Protein AF-A0A9D8K065-F1 (afdb_monomer)

Secondary structure (DSSP, 8-state):
---------------------------------TTSGGGTS---------------PPPP-------------TT--S-GGGHHHHHHHHHHHHHHHHHHHHHHH---HHHHHHHHHHHHHHHHHHHHHHHHHHHHHHHHHHTTPPPSS--SHHHHHHHHHHHHHHHHHHHHHHT-HHHHHHHHHHHHHHHHHHHHHHHHHHHHHHH-GGGHHHHHHHHHHHHHHHHHHHHHHHHHHHHHHHHHSS---S---TT---

Structure (mmCIF, N/CA/C/O backbone):
data_AF-A0A9D8K065-F1
#
_entry.id   AF-A0A9D8K065-F1
#
loop_
_atom_site.group_PDB
_atom_site.id
_atom_site.type_symbol
_atom_site.label_atom_id
_atom_site.label_alt_id
_atom_site.label_comp_id
_atom_site.label_asym_id
_atom_site.label_entity_id
_atom_site.label_seq_id
_atom_site.pdbx_PDB_ins_code
_atom_site.Cartn_x
_atom_site.Cartn_y
_atom_site.Cartn_z
_atom_site.occupancy
_atom_site.B_iso_or_equiv
_atom_site.auth_seq_id
_atom_site.auth_comp_id
_atom_site.auth_asym_id
_atom_site.auth_atom_id
_atom_site.pdbx_PDB_model_num
ATOM 1 N N . MET A 1 1 ? 1.301 16.813 94.604 1.00 37.06 1 MET A N 1
ATOM 2 C CA . MET A 1 1 ? 1.233 18.031 93.767 1.00 37.06 1 MET A CA 1
ATOM 3 C C . MET A 1 1 ? -0.100 18.010 93.026 1.00 37.06 1 MET A C 1
ATOM 5 O O . MET A 1 1 ? -0.618 16.933 92.782 1.00 37.06 1 MET A O 1
ATOM 9 N N . GLN A 1 2 ? -0.698 19.173 92.825 1.00 35.94 2 GLN A N 1
ATOM 10 C CA . GLN A 1 2 ? -2.128 19.490 92.935 1.00 35.94 2 GLN A CA 1
ATOM 11 C C . GLN A 1 2 ? -2.797 19.716 91.545 1.00 35.94 2 GLN A C 1
ATOM 13 O O . GLN A 1 2 ? -2.084 20.169 90.660 1.00 35.94 2 GLN A O 1
ATOM 18 N N . VAL A 1 3 ? -4.136 19.500 91.437 1.00 34.59 3 VAL A N 1
ATOM 19 C CA . VAL A 1 3 ? -5.176 20.124 90.532 1.00 34.59 3 VAL A CA 1
ATOM 20 C C . VAL A 1 3 ? -5.019 20.027 88.983 1.00 34.59 3 VAL A C 1
ATOM 22 O O . VAL A 1 3 ? -3.906 20.035 88.494 1.00 34.59 3 VAL A O 1
ATOM 25 N N . PHE A 1 4 ? -6.024 20.017 88.077 1.00 33.41 4 PHE A N 1
ATOM 26 C CA . PHE A 1 4 ? -7.500 19.865 88.012 1.00 33.41 4 PHE A CA 1
ATOM 27 C C . PHE A 1 4 ? -7.923 19.821 86.504 1.00 33.41 4 PHE A C 1
ATOM 29 O O . PHE A 1 4 ? -7.177 20.289 85.652 1.00 33.41 4 PHE A O 1
ATOM 36 N N . ASN A 1 5 ? -9.129 19.300 86.226 1.00 35.25 5 ASN A N 1
ATOM 37 C CA . ASN A 1 5 ? -10.024 19.356 85.035 1.00 35.25 5 ASN A CA 1
ATOM 38 C C . ASN A 1 5 ? -9.812 20.373 83.880 1.00 35.25 5 ASN A C 1
ATOM 40 O O . ASN A 1 5 ? -9.555 21.542 84.144 1.00 35.25 5 ASN A O 1
ATOM 44 N N . ALA A 1 6 ? -10.224 19.998 82.647 1.00 35.62 6 ALA A N 1
ATOM 45 C CA . ALA A 1 6 ? -11.502 20.448 82.034 1.00 35.62 6 ALA A CA 1
ATOM 46 C C . ALA A 1 6 ? -11.797 19.859 80.628 1.00 35.62 6 ALA A C 1
ATOM 48 O O . ALA A 1 6 ? -10.909 19.569 79.835 1.00 35.62 6 ALA A O 1
ATOM 49 N N . LEU A 1 7 ? -13.099 19.711 80.373 1.00 33.47 7 LEU A N 1
ATOM 50 C CA . LEU A 1 7 ? -13.824 19.141 79.235 1.00 33.47 7 LEU A CA 1
ATOM 51 C C . LEU A 1 7 ? -14.348 20.236 78.268 1.00 33.47 7 LEU A C 1
ATOM 53 O O . LEU A 1 7 ? -14.660 21.335 78.714 1.00 33.47 7 LEU A O 1
ATOM 57 N N . SER A 1 8 ? -14.600 19.826 77.014 1.00 33.91 8 SER A N 1
ATOM 58 C CA . SER A 1 8 ? -15.737 20.199 76.132 1.00 33.91 8 SER A CA 1
ATOM 59 C C . SER A 1 8 ? -15.706 21.393 75.148 1.00 33.91 8 SER A C 1
ATOM 61 O O . SER A 1 8 ? -15.674 22.553 75.529 1.00 33.91 8 SER A O 1
ATOM 63 N N . ALA A 1 9 ? -15.966 21.000 73.886 1.00 31.42 9 ALA A N 1
ATOM 64 C CA . ALA A 1 9 ? -17.021 21.444 72.953 1.00 31.42 9 ALA A CA 1
ATOM 65 C C . ALA A 1 9 ? -16.907 22.760 72.155 1.00 31.42 9 ALA A C 1
ATOM 67 O O . ALA A 1 9 ? -16.689 23.843 72.682 1.00 31.42 9 ALA A O 1
ATOM 68 N N . GLY A 1 10 ? -17.209 22.629 70.857 1.00 28.75 10 GLY A N 1
ATOM 69 C CA . GLY A 1 10 ? -17.482 23.721 69.927 1.00 28.75 10 GLY A CA 1
ATOM 70 C C . GLY A 1 10 ? -17.713 23.200 68.507 1.00 28.75 10 GLY A C 1
ATOM 71 O O . GLY A 1 10 ? -16.857 23.360 67.645 1.00 28.75 10 GLY A O 1
ATOM 72 N N . SER A 1 11 ? -18.837 22.517 68.277 1.00 36.38 11 SER A N 1
ATOM 73 C CA . SER A 1 11 ? -19.406 22.361 66.936 1.00 36.38 11 SER A CA 1
ATOM 74 C C . SER A 1 11 ? -20.034 23.688 66.532 1.00 36.38 11 SER A C 1
ATOM 76 O O . SER A 1 11 ? -20.854 24.198 67.295 1.00 36.38 11 SER A O 1
ATOM 78 N N . ASP A 1 12 ? -19.718 24.188 65.341 1.00 34.78 12 ASP A N 1
ATOM 79 C CA . ASP A 1 12 ? -20.592 25.144 64.675 1.00 34.78 12 ASP A CA 1
ATOM 80 C C . ASP A 1 12 ? -20.938 24.659 63.270 1.00 34.78 12 ASP A C 1
ATOM 82 O O . ASP A 1 12 ? -20.127 24.076 62.543 1.00 34.78 12 ASP A O 1
ATOM 86 N N . SER A 1 13 ? -22.217 24.815 62.979 1.00 43.12 13 SER A N 1
ATOM 87 C CA . SER A 1 13 ? -22.984 24.192 61.920 1.00 43.12 13 SER A CA 1
ATOM 88 C C . SER A 1 13 ? -23.252 25.229 60.847 1.00 43.12 13 SER A C 1
ATOM 90 O O . SER A 1 13 ? -24.212 25.974 60.966 1.00 43.12 13 SER A O 1
ATOM 92 N N . ASP A 1 14 ? -22.427 25.274 59.806 1.00 34.47 14 ASP A N 1
ATOM 93 C CA . ASP A 1 14 ? -22.838 25.850 58.525 1.00 34.47 14 ASP A CA 1
ATOM 94 C C . ASP A 1 14 ? -21.881 25.413 57.412 1.00 34.47 14 ASP A C 1
ATOM 96 O O . ASP A 1 14 ? -20.769 25.913 57.239 1.00 34.47 14 ASP A O 1
ATOM 100 N N . GLY A 1 15 ? -22.325 24.416 56.644 1.00 39.12 15 GLY A N 1
ATOM 101 C CA . GLY A 1 15 ? -21.613 23.849 55.504 1.00 39.12 15 GLY A CA 1
ATOM 102 C C . GLY A 1 15 ? -21.534 24.804 54.313 1.00 39.12 15 GLY A C 1
ATOM 103 O O . GLY A 1 15 ? -22.217 24.604 53.310 1.00 39.12 15 GLY A O 1
ATOM 104 N N . ARG A 1 16 ? -20.667 25.820 54.388 1.00 30.44 16 ARG A N 1
ATOM 105 C CA . ARG A 1 16 ? -20.260 26.638 53.236 1.00 30.44 16 ARG A CA 1
ATOM 106 C C . ARG A 1 16 ? -18.759 26.909 53.260 1.00 30.44 16 ARG A C 1
ATOM 108 O O . ARG A 1 16 ? -18.284 27.799 53.957 1.00 30.44 16 ARG A O 1
ATOM 115 N N . ALA A 1 17 ? -18.011 26.183 52.430 1.00 30.70 17 ALA A N 1
ATOM 116 C CA . ALA A 1 17 ? -16.663 26.597 52.064 1.00 30.70 17 ALA A CA 1
ATOM 117 C C . ALA A 1 17 ? -16.753 27.806 51.117 1.00 30.70 17 ALA A C 1
ATOM 119 O O . ALA A 1 17 ? -17.283 27.730 50.008 1.00 30.70 17 ALA A O 1
ATOM 120 N N . VAL A 1 18 ? -16.256 28.934 51.609 1.00 33.47 18 VAL A N 1
ATOM 121 C CA . VAL A 1 18 ? -16.102 30.209 50.911 1.00 33.47 18 VAL A CA 1
ATOM 122 C C . VAL A 1 18 ? -15.024 30.061 49.830 1.00 33.47 18 VAL A C 1
ATOM 124 O O . VAL A 1 18 ? -13.868 29.776 50.138 1.00 33.47 18 VAL A O 1
ATOM 127 N N . PHE A 1 19 ? -15.377 30.285 48.560 1.00 28.91 19 PHE A N 1
ATOM 128 C CA . PHE A 1 19 ? -14.401 30.494 47.484 1.00 28.91 19 PHE A CA 1
ATOM 129 C C . PHE A 1 19 ? -13.720 31.858 47.680 1.00 28.91 19 PHE A C 1
ATOM 131 O O . PHE A 1 19 ? -14.210 32.890 47.226 1.00 28.91 19 PHE A O 1
ATOM 138 N N . GLY A 1 20 ? -12.586 31.862 48.380 1.00 29.25 20 GLY A N 1
ATOM 139 C CA . GLY A 1 20 ? -11.653 32.985 48.432 1.00 29.25 20 GLY A CA 1
ATOM 140 C C . GLY A 1 20 ? -10.602 32.852 47.332 1.00 29.25 20 GLY A C 1
ATOM 141 O O . GLY A 1 20 ? -9.788 31.932 47.350 1.00 29.25 20 GLY A O 1
ATOM 142 N N . ALA A 1 21 ? -10.625 33.761 46.361 1.00 28.36 21 ALA A N 1
ATOM 143 C CA . ALA A 1 21 ? -9.603 33.872 45.327 1.00 28.36 21 ALA A CA 1
ATOM 144 C C . ALA A 1 21 ? -8.365 34.650 45.818 1.00 28.36 21 ALA A C 1
ATOM 146 O O . ALA A 1 21 ? -8.503 35.603 46.584 1.00 28.36 21 ALA A O 1
ATOM 147 N N . ARG A 1 22 ? -7.217 34.315 45.196 1.00 29.23 22 ARG A N 1
ATOM 148 C CA . ARG A 1 22 ? -5.868 34.945 45.184 1.00 29.23 22 ARG A CA 1
ATOM 149 C C . ARG A 1 22 ? -4.849 34.304 46.138 1.00 29.23 22 ARG A C 1
ATOM 151 O O . ARG A 1 22 ? -5.165 34.034 47.280 1.00 29.23 22 ARG A O 1
ATOM 158 N N . SER A 1 23 ? -3.575 34.110 45.793 1.00 31.95 23 SER A N 1
ATOM 159 C CA . SER A 1 23 ? -2.806 34.166 44.536 1.00 31.95 23 SER A CA 1
ATOM 160 C C . SER A 1 23 ? -1.346 33.817 44.877 1.00 31.95 23 SER A C 1
ATOM 162 O O . SER A 1 23 ? -0.912 34.091 45.992 1.00 31.95 23 SER A O 1
ATOM 164 N N . HIS A 1 24 ? -0.585 33.375 43.872 1.00 29.84 24 HIS A N 1
ATOM 165 C CA . HIS A 1 24 ? 0.884 33.316 43.815 1.00 29.84 24 HIS A CA 1
ATOM 166 C C . HIS A 1 24 ? 1.587 32.238 44.648 1.00 29.84 24 HIS A C 1
ATOM 168 O O . HIS A 1 24 ? 1.916 32.461 45.810 1.00 29.84 24 HIS A O 1
ATOM 174 N N . ARG A 1 25 ? 1.983 31.146 43.971 1.00 32.59 25 ARG A N 1
ATOM 175 C CA . ARG A 1 25 ? 3.387 30.699 43.903 1.00 32.59 25 ARG A CA 1
ATOM 176 C C . ARG A 1 25 ? 3.588 29.514 42.934 1.00 32.59 25 ARG A C 1
ATOM 178 O O . ARG A 1 25 ? 2.809 28.575 42.929 1.00 32.59 25 ARG A O 1
ATOM 185 N N . HIS A 1 26 ? 4.675 29.627 42.167 1.00 29.20 26 HIS A N 1
ATOM 186 C CA . HIS A 1 26 ? 5.386 28.653 41.320 1.00 29.20 26 HIS A CA 1
ATOM 187 C C . HIS A 1 26 ? 4.799 28.259 39.951 1.00 29.20 26 HIS A C 1
ATOM 189 O O . HIS A 1 26 ? 3.832 27.521 39.812 1.00 29.20 26 HIS A O 1
ATOM 195 N N . ALA A 1 27 ? 5.474 28.773 38.917 1.00 30.84 27 ALA A N 1
ATOM 196 C CA . ALA A 1 27 ? 5.211 28.613 37.493 1.00 30.84 27 ALA A CA 1
ATOM 197 C C . ALA A 1 27 ? 6.287 27.746 36.801 1.00 30.84 27 ALA A C 1
ATOM 199 O O . ALA A 1 27 ? 6.667 28.044 35.673 1.00 30.84 27 ALA A O 1
ATOM 200 N N . GLU A 1 28 ? 6.793 26.694 37.455 1.00 32.78 28 GLU A N 1
ATOM 201 C CA . GLU A 1 28 ? 7.911 25.893 36.911 1.00 32.78 28 GLU A CA 1
ATOM 202 C C . GLU A 1 28 ? 7.602 24.414 36.610 1.00 32.78 28 GLU A C 1
ATOM 204 O O . GLU A 1 28 ? 8.401 23.777 35.932 1.00 32.78 28 GLU A O 1
ATOM 209 N N . ASP A 1 29 ? 6.409 23.897 36.932 1.00 33.12 29 ASP A N 1
ATOM 210 C CA . ASP A 1 29 ? 6.063 22.475 36.707 1.00 33.12 29 ASP A CA 1
ATOM 211 C C . ASP A 1 29 ? 5.118 22.196 35.523 1.00 33.12 29 ASP A C 1
ATOM 213 O O . ASP A 1 29 ? 4.520 21.130 35.411 1.00 33.12 29 ASP A O 1
ATOM 217 N N . ARG A 1 30 ? 5.015 23.119 34.559 1.00 36.78 30 ARG A N 1
ATOM 218 C CA . ARG A 1 30 ? 4.422 22.817 33.241 1.00 36.78 30 ARG A CA 1
ATOM 219 C C . ARG A 1 30 ? 5.504 22.627 32.187 1.00 36.78 30 ARG A C 1
ATOM 221 O O . ARG A 1 30 ? 5.545 23.340 31.188 1.00 36.78 30 ARG A O 1
ATOM 228 N N . ARG A 1 31 ? 6.383 21.645 32.395 1.00 32.12 31 ARG A N 1
ATOM 229 C CA . ARG A 1 31 ? 7.170 21.089 31.291 1.00 32.12 31 ARG A CA 1
ATOM 230 C C . ARG A 1 31 ? 6.317 20.049 30.578 1.00 32.12 31 ARG A C 1
ATOM 232 O O . ARG A 1 31 ? 6.136 18.936 31.053 1.00 32.12 31 ARG A O 1
ATOM 239 N N . PHE A 1 32 ? 5.766 20.467 29.445 1.00 31.75 32 PHE A N 1
ATOM 240 C CA . PHE A 1 32 ? 5.239 19.579 28.418 1.00 31.75 32 PHE A CA 1
ATOM 241 C C . PHE A 1 32 ? 6.368 18.616 28.014 1.00 31.75 32 PHE A C 1
ATOM 243 O O . PHE A 1 32 ? 7.478 19.062 27.712 1.00 31.75 32 PHE A O 1
ATOM 250 N N . ASP A 1 33 ? 6.124 17.310 28.095 1.00 35.75 33 ASP A N 1
ATOM 251 C CA . ASP A 1 33 ? 7.144 16.289 27.861 1.00 35.75 33 ASP A CA 1
ATOM 252 C C . ASP A 1 33 ? 7.516 16.229 26.369 1.00 35.75 33 ASP A C 1
ATOM 254 O O . ASP A 1 33 ? 6.887 15.550 25.557 1.00 35.75 33 ASP A O 1
ATOM 258 N N . ALA A 1 34 ?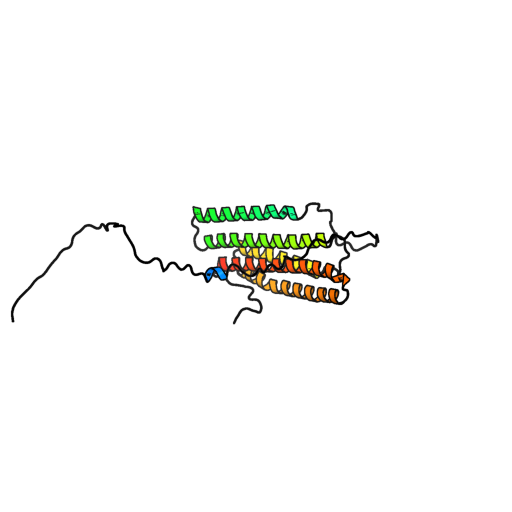 8.560 16.970 25.993 1.00 35.22 34 ALA A N 1
ATOM 259 C CA . ALA A 1 34 ? 9.094 17.065 24.632 1.00 35.22 34 ALA A CA 1
ATOM 260 C C . ALA A 1 34 ? 9.741 15.757 24.112 1.00 35.22 34 ALA A C 1
ATOM 262 O O . ALA A 1 34 ? 10.392 15.759 23.060 1.00 35.22 34 ALA A O 1
ATOM 263 N N . ARG A 1 35 ? 9.608 14.635 24.839 1.00 36.22 35 ARG A N 1
ATOM 264 C CA . ARG A 1 35 ? 9.920 13.290 24.331 1.00 36.22 35 ARG A CA 1
ATOM 265 C C . ARG A 1 35 ? 8.769 12.683 23.529 1.00 36.22 35 ARG A C 1
ATOM 267 O O . ARG A 1 35 ? 9.044 11.903 22.624 1.00 36.22 35 ARG A O 1
ATOM 274 N N . VAL A 1 36 ? 7.520 13.077 23.790 1.00 35.53 36 VAL A N 1
ATOM 275 C CA . VAL A 1 36 ? 6.338 12.494 23.125 1.00 35.53 36 VAL A CA 1
ATOM 276 C C . VAL A 1 36 ? 6.177 13.000 21.681 1.00 35.53 36 VAL A C 1
ATOM 278 O O . VAL A 1 36 ? 5.697 12.268 20.822 1.00 35.53 36 VAL A O 1
ATOM 281 N N . GLU A 1 37 ? 6.669 14.202 21.356 1.00 32.12 37 GLU A N 1
ATOM 282 C CA . GLU A 1 37 ? 6.610 14.741 19.982 1.00 32.12 37 GLU A CA 1
ATOM 283 C C . GLU A 1 37 ? 7.703 14.214 19.038 1.00 32.12 37 GLU A C 1
ATOM 285 O O . GLU A 1 37 ? 7.519 14.239 17.822 1.00 32.12 37 GLU A O 1
ATOM 290 N N . ARG A 1 38 ? 8.822 13.676 19.548 1.00 31.12 38 ARG A N 1
ATOM 291 C CA . ARG A 1 38 ? 9.908 13.180 18.675 1.00 31.12 38 ARG A CA 1
ATOM 292 C C . ARG A 1 38 ? 9.607 11.847 17.993 1.00 31.12 38 ARG A C 1
ATOM 294 O O . ARG A 1 38 ? 10.289 11.512 17.035 1.00 31.12 38 ARG A O 1
ATOM 301 N N . ALA A 1 39 ? 8.589 11.118 18.443 1.00 35.09 39 ALA A N 1
ATOM 302 C CA . ALA A 1 39 ? 8.178 9.857 17.827 1.00 35.09 39 ALA A CA 1
ATOM 303 C C . ALA A 1 39 ? 7.162 10.035 16.681 1.00 35.09 39 ALA A C 1
ATOM 305 O O . ALA A 1 39 ? 6.808 9.063 16.025 1.00 35.09 39 ALA A O 1
ATOM 306 N N . LEU A 1 40 ? 6.678 11.259 16.423 1.00 38.94 40 LEU A N 1
ATOM 307 C CA . LEU A 1 40 ? 5.578 11.492 15.475 1.00 38.94 40 LEU A CA 1
ATOM 308 C C . LEU A 1 40 ? 5.965 12.294 14.224 1.00 38.94 40 LEU A C 1
ATOM 310 O O . LEU A 1 40 ? 5.206 12.295 13.256 1.00 38.94 40 LEU A O 1
ATOM 314 N N . HIS A 1 41 ? 7.151 12.904 14.175 1.00 40.75 41 HIS A N 1
ATOM 315 C CA . HIS A 1 41 ? 7.618 13.638 12.998 1.00 40.75 41 HIS A CA 1
ATOM 316 C C . HIS A 1 41 ? 9.151 13.676 12.906 1.00 40.75 41 HIS A C 1
ATOM 318 O O . HIS A 1 41 ? 9.737 14.670 13.306 1.00 40.75 41 HIS A O 1
ATOM 324 N N . ASP A 1 42 ? 9.800 12.642 12.352 1.00 33.53 42 ASP A N 1
ATOM 325 C CA . ASP A 1 42 ? 10.946 12.841 11.440 1.00 33.53 42 ASP A CA 1
ATOM 326 C C . ASP A 1 42 ? 11.478 11.528 10.835 1.00 33.53 42 ASP A C 1
ATOM 328 O O . ASP A 1 42 ? 12.348 10.871 11.393 1.00 33.53 42 ASP A O 1
ATOM 332 N N . HIS A 1 43 ? 11.001 11.159 9.641 1.00 35.25 43 HIS A N 1
ATOM 333 C CA . HIS A 1 43 ? 11.745 10.273 8.728 1.00 35.25 43 HIS A CA 1
ATOM 334 C C . HIS A 1 43 ? 11.453 10.587 7.251 1.00 35.25 43 HIS A C 1
ATOM 336 O O . HIS A 1 43 ? 11.328 9.713 6.396 1.00 35.25 43 HIS A O 1
ATOM 342 N N . HIS A 1 44 ? 11.389 11.877 6.915 1.00 39.38 44 HIS A N 1
ATOM 343 C CA . HIS A 1 44 ? 11.406 12.334 5.525 1.00 39.38 44 HIS A CA 1
ATOM 344 C C . HIS A 1 44 ? 12.509 13.375 5.330 1.00 39.38 44 HIS A C 1
ATOM 346 O O . HIS A 1 44 ? 12.253 14.566 5.181 1.00 39.38 44 HIS A O 1
ATOM 352 N N . ARG A 1 45 ? 13.768 12.917 5.283 1.00 35.44 45 ARG A N 1
ATOM 353 C CA . ARG A 1 45 ? 14.849 13.727 4.707 1.00 35.44 45 ARG A CA 1
ATOM 354 C C . ARG A 1 45 ? 14.580 13.894 3.211 1.00 35.44 45 ARG A C 1
ATOM 356 O O . ARG A 1 45 ? 14.800 12.983 2.420 1.00 35.44 45 ARG A O 1
ATOM 363 N N . HIS A 1 46 ? 14.079 15.064 2.830 1.00 34.97 46 HIS A N 1
ATOM 364 C CA . HIS A 1 46 ? 13.961 15.491 1.442 1.00 34.97 46 HIS A CA 1
ATOM 365 C C . HIS A 1 46 ? 15.336 15.857 0.873 1.00 34.97 46 HIS A C 1
ATOM 367 O O . HIS A 1 46 ? 15.922 16.872 1.241 1.00 34.97 46 HIS A O 1
ATOM 373 N N . SER A 1 47 ? 15.830 15.067 -0.076 1.00 38.84 47 SER A N 1
ATOM 374 C CA . SER A 1 47 ? 16.970 15.403 -0.933 1.00 38.84 47 SER A CA 1
ATOM 375 C C . SER A 1 47 ? 16.487 15.756 -2.344 1.00 38.84 47 SER A C 1
ATOM 377 O O . SER A 1 47 ? 16.758 15.044 -3.304 1.00 38.84 47 SER A O 1
ATOM 379 N N . GLN A 1 48 ? 15.740 16.855 -2.498 1.00 41.44 48 GLN A N 1
ATOM 380 C CA . GLN A 1 48 ? 15.369 17.368 -3.827 1.00 41.44 48 GLN A CA 1
ATOM 381 C C . GLN A 1 48 ? 15.435 18.897 -3.911 1.00 41.44 48 GLN A C 1
ATOM 383 O O . GLN A 1 48 ? 14.447 19.557 -4.206 1.00 41.44 48 GLN A O 1
ATOM 388 N N . HIS A 1 49 ? 16.628 19.462 -3.725 1.00 33.44 49 HIS A N 1
ATOM 389 C CA . HIS A 1 49 ? 16.957 20.798 -4.230 1.00 33.44 49 HIS A CA 1
ATOM 390 C C . HIS A 1 49 ? 18.388 20.823 -4.772 1.00 33.44 49 HIS A C 1
ATOM 392 O O . HIS A 1 49 ? 19.304 21.238 -4.077 1.00 33.44 49 HIS A O 1
ATOM 398 N N . ALA A 1 50 ? 18.575 20.370 -6.015 1.00 29.95 50 ALA A N 1
ATOM 399 C CA . ALA A 1 50 ? 19.702 20.750 -6.874 1.00 29.95 50 ALA A CA 1
ATOM 400 C C . ALA A 1 50 ? 19.515 20.158 -8.282 1.00 29.95 50 ALA A C 1
ATOM 402 O O . ALA A 1 50 ? 19.674 18.956 -8.454 1.00 29.95 50 ALA A O 1
ATOM 403 N N . ALA A 1 51 ? 19.164 20.988 -9.271 1.00 32.69 51 ALA A N 1
ATOM 404 C CA . ALA A 1 51 ? 19.686 20.944 -10.648 1.00 32.69 51 ALA A CA 1
ATOM 405 C C . ALA A 1 51 ? 18.876 21.881 -11.560 1.00 32.69 51 ALA A C 1
ATOM 407 O O . ALA A 1 51 ? 17.653 21.787 -11.671 1.00 32.69 51 ALA A O 1
ATOM 408 N N . GLY A 1 52 ? 19.591 22.809 -12.196 1.00 28.28 52 GLY A N 1
ATOM 409 C CA . GLY A 1 52 ? 19.065 23.817 -13.104 1.00 28.28 52 GLY A CA 1
ATOM 410 C C . GLY A 1 52 ? 18.499 23.249 -14.407 1.00 28.28 52 GLY A C 1
ATOM 411 O O . GLY A 1 52 ? 18.843 22.165 -14.869 1.00 28.28 52 GLY A O 1
ATOM 412 N N . ARG A 1 53 ? 17.607 24.033 -15.014 1.00 30.36 53 ARG A N 1
ATOM 413 C CA . ARG A 1 53 ? 16.986 23.752 -16.310 1.00 30.36 53 ARG A CA 1
ATOM 414 C C . ARG A 1 53 ? 18.014 23.887 -17.437 1.00 30.36 53 ARG A C 1
ATOM 416 O O . ARG A 1 53 ? 18.397 25.005 -17.768 1.00 30.36 53 ARG A O 1
ATOM 423 N N . ALA A 1 54 ? 18.355 22.784 -18.096 1.00 29.31 54 ALA A N 1
ATOM 424 C CA . ALA A 1 54 ? 18.950 22.800 -19.430 1.00 29.31 54 ALA A CA 1
ATOM 425 C C . ALA A 1 54 ? 17.902 22.323 -20.449 1.00 29.31 54 ALA A C 1
ATOM 427 O O . ALA A 1 54 ? 17.389 21.210 -20.358 1.00 29.31 54 ALA A O 1
ATOM 428 N N . ARG A 1 55 ? 17.538 23.192 -21.402 1.00 31.53 55 ARG A N 1
ATOM 429 C CA . ARG A 1 55 ? 16.703 22.831 -22.559 1.00 31.53 55 ARG A CA 1
ATOM 430 C C . ARG A 1 55 ? 17.571 22.074 -23.561 1.00 31.53 55 ARG A C 1
ATOM 432 O O . ARG A 1 55 ? 18.493 22.668 -24.109 1.00 31.53 55 ARG A O 1
ATOM 439 N N . VAL A 1 56 ? 17.225 20.828 -23.866 1.00 32.50 56 VAL A N 1
ATOM 440 C CA . VAL A 1 56 ? 17.774 20.102 -25.019 1.00 32.50 56 VAL A CA 1
ATOM 441 C C . VAL A 1 56 ? 16.625 19.802 -25.979 1.00 32.50 56 VAL A C 1
ATOM 443 O O . VAL A 1 56 ? 15.587 19.283 -25.578 1.00 32.50 56 VAL A O 1
ATOM 446 N N . ARG A 1 57 ? 16.793 20.213 -27.239 1.00 29.91 57 ARG A N 1
ATOM 447 C CA . ARG A 1 57 ? 15.892 19.905 -28.357 1.00 29.91 57 ARG A CA 1
ATOM 448 C C . ARG A 1 57 ? 16.207 18.491 -28.847 1.00 29.91 57 ARG A C 1
ATOM 450 O O . ARG A 1 57 ? 17.359 18.237 -29.184 1.00 29.91 57 ARG A O 1
ATOM 457 N N . SER A 1 58 ? 15.218 17.610 -28.951 1.00 33.41 58 SER A N 1
ATOM 458 C CA . SER A 1 58 ? 15.361 16.333 -29.657 1.00 33.41 58 SER A CA 1
ATOM 459 C C . SER A 1 58 ? 14.911 16.483 -31.113 1.00 33.41 58 SER A C 1
ATOM 461 O O . SER A 1 58 ? 13.815 16.965 -31.396 1.00 33.41 58 SER A O 1
ATOM 463 N N . HIS A 1 59 ? 15.804 16.122 -32.037 1.00 29.80 59 HIS A N 1
ATOM 464 C CA . HIS A 1 59 ? 15.480 15.850 -33.437 1.00 29.80 59 HIS A CA 1
ATOM 465 C C . HIS A 1 59 ? 14.878 14.448 -33.545 1.00 29.80 59 HIS A C 1
ATOM 467 O O . HIS A 1 59 ? 15.284 13.544 -32.816 1.00 29.80 59 HIS A O 1
ATOM 473 N N . GLY A 1 60 ? 13.889 14.304 -34.425 1.00 31.50 60 GLY A N 1
ATOM 474 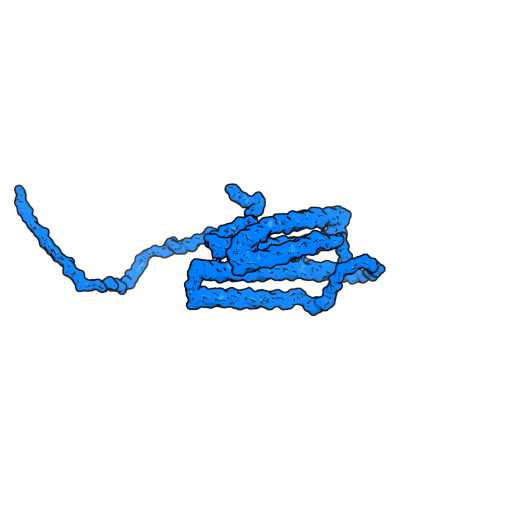C CA . GLY A 1 60 ? 13.189 13.051 -34.668 1.00 31.50 60 GLY A CA 1
ATOM 475 C C . GLY A 1 60 ? 14.005 12.064 -35.495 1.00 31.50 60 GLY A C 1
ATOM 476 O O . GLY A 1 60 ? 14.838 12.463 -36.303 1.00 31.50 60 GLY A O 1
ATOM 477 N N . HIS A 1 61 ? 13.701 10.786 -35.304 1.00 32.72 61 HIS A N 1
ATOM 478 C CA . HIS A 1 61 ? 13.788 9.776 -36.345 1.00 32.72 61 HIS A CA 1
ATOM 479 C C . HIS A 1 61 ? 12.692 8.738 -36.101 1.00 32.72 61 HIS A C 1
ATOM 481 O O . HIS A 1 61 ? 12.559 8.205 -34.999 1.00 32.72 61 HIS A O 1
ATOM 487 N N . ASP A 1 62 ? 11.881 8.546 -37.138 1.00 33.44 62 ASP A N 1
ATOM 488 C CA . ASP A 1 62 ? 10.916 7.466 -37.286 1.00 33.44 62 ASP A CA 1
ATOM 489 C C . ASP A 1 62 ? 11.641 6.120 -37.294 1.00 33.44 62 ASP A C 1
ATOM 491 O O . ASP A 1 62 ? 12.672 6.005 -37.947 1.00 33.44 62 ASP A O 1
ATOM 495 N N . ASP A 1 63 ? 11.070 5.105 -36.644 1.00 34.09 63 ASP A N 1
ATOM 496 C CA . ASP A 1 63 ? 11.126 3.744 -37.176 1.00 34.09 63 ASP A CA 1
ATOM 497 C C . ASP A 1 63 ? 9.995 2.878 -36.615 1.00 34.09 63 ASP A C 1
ATOM 499 O O . ASP A 1 63 ? 9.731 2.790 -35.413 1.00 34.09 63 ASP A O 1
ATOM 503 N N . ALA A 1 64 ? 9.282 2.263 -37.551 1.00 37.50 64 ALA A N 1
ATOM 504 C CA . ALA A 1 64 ? 8.077 1.491 -37.351 1.00 37.50 64 ALA A CA 1
ATOM 505 C C . ALA A 1 64 ? 8.407 -0.001 -37.310 1.00 37.50 64 ALA A C 1
ATOM 507 O O . ALA A 1 64 ? 8.779 -0.547 -38.337 1.00 37.50 64 ALA A O 1
ATOM 508 N N . HIS A 1 65 ? 8.154 -0.697 -36.197 1.00 33.66 65 HIS A N 1
ATOM 509 C CA . HIS A 1 65 ? 7.928 -2.148 -36.214 1.00 33.66 65 HIS A CA 1
ATOM 510 C C . HIS A 1 65 ? 6.990 -2.606 -35.086 1.00 33.66 65 HIS A C 1
ATOM 512 O O . HIS A 1 65 ? 6.787 -1.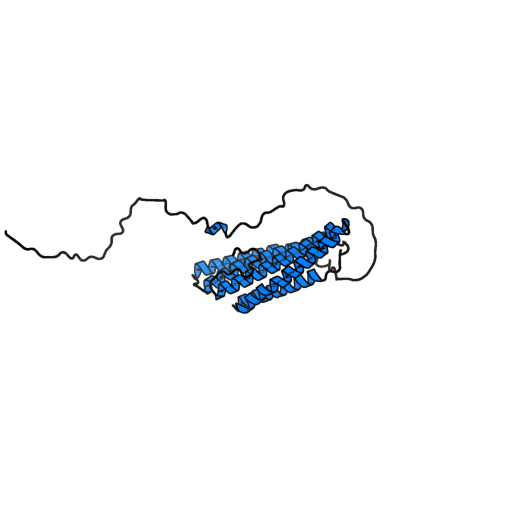946 -34.073 1.00 33.66 65 HIS A O 1
ATOM 518 N N . ARG A 1 66 ? 6.299 -3.713 -35.360 1.00 31.17 66 ARG A N 1
ATOM 519 C CA . ARG A 1 66 ? 4.926 -4.038 -34.954 1.00 31.17 66 ARG A CA 1
ATOM 520 C C . ARG A 1 66 ? 4.923 -5.259 -34.016 1.00 31.17 66 ARG A C 1
ATOM 522 O O . ARG A 1 66 ? 5.578 -6.238 -34.352 1.00 31.17 66 ARG A O 1
ATOM 529 N N . ARG A 1 67 ? 4.006 -5.256 -33.026 1.00 32.53 67 ARG A N 1
ATOM 530 C CA . ARG A 1 67 ? 3.498 -6.384 -32.179 1.00 32.53 67 ARG A CA 1
ATOM 531 C C . ARG A 1 67 ? 4.421 -6.735 -30.989 1.00 32.53 67 ARG A C 1
ATOM 533 O O . ARG A 1 67 ? 5.592 -6.983 -31.191 1.00 32.53 67 ARG A O 1
ATOM 540 N N . SER A 1 68 ? 3.987 -6.756 -29.724 1.00 30.27 68 SER A N 1
ATOM 541 C CA . SER A 1 68 ? 2.714 -7.184 -29.128 1.00 30.27 68 SER A CA 1
ATOM 542 C C . SER A 1 68 ? 2.155 -6.126 -28.156 1.00 30.27 68 SER A C 1
ATOM 544 O O . SER A 1 68 ? 2.863 -5.579 -27.317 1.00 30.27 68 SER A O 1
ATOM 546 N N . GLN A 1 69 ? 0.880 -5.771 -28.319 1.00 34.97 69 GLN A N 1
ATOM 547 C CA . GLN A 1 69 ? 0.243 -4.682 -27.574 1.00 34.97 69 GLN A CA 1
ATOM 548 C C . GLN A 1 69 ? -0.244 -5.159 -26.199 1.00 34.97 69 GLN A C 1
ATOM 550 O O . GLN A 1 69 ? -1.371 -5.637 -26.073 1.00 34.97 69 GLN A O 1
ATOM 555 N N . VAL A 1 70 ? 0.541 -4.903 -25.150 1.00 38.62 70 VAL A N 1
ATOM 556 C CA . VAL A 1 70 ? -0.073 -4.342 -23.936 1.00 38.62 70 VAL A CA 1
ATOM 557 C C . VAL A 1 70 ? -0.730 -3.051 -24.409 1.00 38.62 70 VAL A C 1
ATOM 559 O O . VAL A 1 70 ? -0.068 -2.207 -25.017 1.00 38.62 70 VAL A O 1
ATOM 562 N N . ARG A 1 71 ? -2.054 -2.945 -24.283 1.00 32.09 71 ARG A N 1
ATOM 563 C CA . ARG A 1 71 ? -2.787 -1.751 -24.706 1.00 32.09 71 ARG A CA 1
ATOM 564 C C . ARG A 1 71 ? -2.257 -0.558 -23.909 1.00 32.09 71 ARG A C 1
ATOM 566 O O . ARG A 1 71 ? -2.708 -0.311 -22.798 1.00 32.09 71 ARG A O 1
ATOM 573 N N . ASN A 1 72 ? -1.326 0.196 -24.489 1.00 42.19 72 ASN A N 1
ATOM 574 C CA . ASN A 1 72 ? -1.077 1.574 -24.094 1.00 42.19 72 ASN A CA 1
ATOM 575 C C . ASN A 1 72 ? -2.308 2.367 -24.527 1.00 42.19 72 ASN A C 1
ATOM 577 O O . ASN A 1 72 ? -2.354 2.948 -25.613 1.00 42.19 72 ASN A O 1
ATOM 581 N N . ASP A 1 73 ? -3.348 2.319 -23.696 1.00 38.94 73 ASP A N 1
ATOM 582 C CA . ASP A 1 73 ? -4.538 3.143 -23.832 1.00 38.94 73 ASP A CA 1
ATOM 583 C C . ASP A 1 73 ? -4.145 4.602 -23.553 1.00 38.94 73 ASP A C 1
ATOM 585 O O . ASP A 1 73 ? -4.448 5.196 -22.524 1.00 38.94 73 ASP A O 1
ATOM 589 N N . HIS A 1 74 ? -3.485 5.234 -24.524 1.00 40.84 74 HIS A N 1
ATOM 590 C CA . HIS A 1 74 ? -3.247 6.678 -24.556 1.00 40.84 74 HIS A CA 1
ATOM 591 C C . HIS A 1 74 ? -4.554 7.482 -24.754 1.00 40.84 74 HIS A C 1
ATOM 593 O O . HIS A 1 74 ? -4.515 8.689 -24.978 1.00 40.84 74 HIS A O 1
ATOM 599 N N . ARG A 1 75 ? -5.730 6.832 -24.685 1.00 36.09 75 ARG A N 1
ATOM 600 C CA . ARG A 1 75 ? -7.056 7.433 -24.896 1.00 36.09 75 ARG A CA 1
ATOM 601 C C . ARG A 1 75 ? -7.778 7.882 -23.626 1.00 36.09 75 ARG A C 1
ATOM 603 O O . ARG A 1 75 ? -8.850 8.472 -23.745 1.00 36.09 75 ARG A O 1
ATOM 610 N N . SER A 1 76 ? -7.224 7.707 -22.425 1.00 41.16 76 SER A N 1
ATOM 611 C CA . SER A 1 76 ? -7.775 8.385 -21.246 1.00 41.16 76 SER A CA 1
ATOM 612 C C . SER A 1 76 ? -7.237 9.819 -21.175 1.00 41.16 76 SER A C 1
ATOM 614 O O . SER A 1 76 ? -6.352 10.134 -20.384 1.00 41.16 76 SER A O 1
ATOM 616 N N . GLY A 1 77 ? -7.788 10.717 -21.995 1.00 36.47 77 GLY A N 1
ATOM 617 C CA . GLY A 1 77 ? -7.513 12.164 -21.981 1.00 36.47 77 GLY A CA 1
ATOM 618 C C . GLY A 1 77 ? -7.919 12.895 -20.689 1.00 36.47 77 GLY A C 1
ATOM 619 O O . GLY A 1 77 ? -8.152 14.098 -20.708 1.00 36.47 77 GLY A O 1
ATOM 620 N N . ARG A 1 78 ? -8.026 12.193 -19.556 1.00 43.78 78 ARG A N 1
ATOM 621 C CA . ARG A 1 78 ? -8.080 12.799 -18.228 1.00 43.78 78 ARG A CA 1
ATOM 622 C C . ARG A 1 78 ? -6.696 12.654 -17.634 1.00 43.78 78 ARG A C 1
ATOM 624 O O . ARG A 1 78 ? -6.297 11.551 -17.270 1.00 43.78 78 ARG A O 1
ATOM 631 N N . HIS A 1 79 ? -5.964 13.760 -17.535 1.00 45.47 79 HIS A N 1
ATOM 632 C CA . HIS A 1 79 ? -4.739 13.749 -16.755 1.00 45.47 79 HIS A CA 1
ATOM 633 C C . HIS A 1 79 ? -5.054 13.199 -15.348 1.00 45.47 79 HIS A C 1
ATOM 635 O O . HIS A 1 79 ? -5.979 13.700 -14.696 1.00 45.47 79 HIS A O 1
ATOM 641 N N . PRO A 1 80 ? -4.283 12.215 -14.850 1.00 47.97 80 PRO A N 1
ATOM 642 C CA . PRO A 1 80 ? -4.437 11.652 -13.505 1.00 47.97 80 PRO A CA 1
ATOM 643 C C . PRO A 1 80 ? -4.465 12.717 -12.390 1.00 47.97 80 PRO A C 1
ATOM 645 O O . PRO A 1 80 ? -4.998 12.486 -11.307 1.00 47.97 80 PRO A O 1
ATOM 648 N N . CYS A 1 81 ? -3.957 13.925 -12.665 1.00 50.56 81 CYS A N 1
ATOM 649 C CA . CYS A 1 81 ? -3.930 15.056 -11.741 1.00 50.56 81 CYS A CA 1
ATOM 650 C C . CYS A 1 81 ? -5.303 15.647 -11.366 1.00 50.56 81 CYS A C 1
ATOM 652 O O . CYS A 1 81 ? -5.357 16.446 -10.436 1.00 50.56 81 CYS A O 1
ATOM 654 N N . HIS A 1 82 ? -6.411 15.269 -12.018 1.00 51.03 82 HIS A N 1
ATOM 655 C CA . HIS A 1 82 ? -7.751 15.728 -11.609 1.00 51.03 82 HIS A CA 1
ATOM 656 C C . HIS A 1 82 ? -8.385 14.904 -10.475 1.00 51.03 82 HIS A C 1
ATOM 658 O O . HIS A 1 82 ? -9.308 15.392 -9.827 1.00 51.03 82 HIS A O 1
ATOM 664 N N . VAL A 1 83 ? -7.889 13.693 -10.193 1.00 54.22 83 VAL A N 1
ATOM 665 C CA . VAL A 1 83 ? -8.392 12.851 -9.083 1.00 54.22 83 VAL A CA 1
ATOM 666 C C . VAL A 1 83 ? -7.862 13.345 -7.728 1.00 54.22 83 VAL A C 1
ATOM 668 O O . VAL A 1 83 ? -8.555 13.307 -6.714 1.00 54.22 83 VAL A O 1
ATOM 671 N N . TYR A 1 84 ? -6.661 13.915 -7.742 1.00 59.41 84 TYR A N 1
ATOM 672 C CA . TYR A 1 84 ? -5.962 14.486 -6.591 1.00 59.41 84 TYR A CA 1
ATOM 673 C C . TYR A 1 84 ? -6.758 15.501 -5.752 1.00 59.41 84 TYR A C 1
ATOM 675 O O . TYR A 1 84 ? -6.900 15.298 -4.544 1.00 59.41 84 TYR A O 1
ATOM 683 N N . PRO A 1 85 ? -7.301 16.592 -6.335 1.00 64.25 85 PRO A N 1
ATOM 684 C CA . PRO A 1 85 ? -8.031 17.586 -5.554 1.00 64.25 85 PRO A CA 1
ATOM 685 C C . PRO A 1 85 ? -9.319 17.016 -4.949 1.00 64.25 85 PRO A C 1
ATOM 687 O O . PRO A 1 85 ? -9.689 17.403 -3.843 1.00 64.25 85 PRO A O 1
ATOM 690 N N . ALA A 1 86 ? -9.976 16.071 -5.628 1.00 71.81 86 ALA A N 1
ATOM 691 C CA . ALA A 1 86 ? -11.207 15.459 -5.139 1.00 71.81 86 ALA A CA 1
ATOM 692 C C . ALA A 1 86 ? -10.962 14.585 -3.896 1.00 71.81 86 ALA A C 1
ATOM 694 O O . ALA A 1 86 ? -11.705 14.696 -2.919 1.00 71.81 86 ALA A O 1
ATOM 695 N N . GLN A 1 87 ? -9.897 13.774 -3.904 1.00 74.06 87 GLN A N 1
ATOM 696 C CA . GLN A 1 87 ? -9.556 12.899 -2.778 1.00 74.06 87 GLN A CA 1
ATOM 697 C C . GLN A 1 87 ? -9.173 13.701 -1.532 1.00 74.06 87 GLN A C 1
ATOM 699 O O . GLN A 1 87 ? -9.684 13.452 -0.440 1.00 74.06 87 GLN A O 1
ATOM 704 N N . LYS A 1 88 ? -8.348 14.737 -1.704 1.00 78.44 88 LYS A N 1
ATOM 705 C CA . LYS A 1 88 ? -7.936 15.618 -0.606 1.00 78.44 88 LYS A CA 1
ATOM 706 C C . LYS A 1 88 ? -9.118 16.356 0.031 1.00 78.44 88 LYS A C 1
ATOM 708 O O . LYS A 1 88 ? -9.222 16.451 1.252 1.00 78.44 88 LYS A O 1
ATOM 713 N N . GLN A 1 89 ? -10.062 16.820 -0.789 1.00 80.31 89 GLN A N 1
ATOM 714 C CA . GLN A 1 89 ? -11.312 17.417 -0.305 1.00 80.31 89 GLN A CA 1
ATOM 715 C C . GLN A 1 89 ? -12.221 16.397 0.398 1.00 80.31 89 GLN A C 1
ATOM 717 O O . GLN A 1 89 ? -12.941 16.752 1.332 1.00 80.31 89 GLN A O 1
ATOM 722 N N . ALA A 1 90 ? -12.233 15.136 -0.041 1.00 81.06 90 ALA A N 1
ATOM 723 C CA . ALA A 1 90 ? -12.961 14.072 0.646 1.00 81.06 90 ALA A CA 1
ATOM 724 C C . ALA A 1 90 ? -12.365 13.783 2.034 1.00 81.06 90 ALA A C 1
ATOM 726 O O . ALA A 1 90 ? -13.131 13.692 2.994 1.00 81.06 90 ALA A O 1
ATOM 727 N N . ASN A 1 91 ? -11.030 13.745 2.159 1.00 87.31 91 ASN A N 1
ATOM 728 C CA . ASN A 1 91 ? -10.348 13.604 3.449 1.00 87.31 91 ASN A CA 1
ATOM 729 C C . ASN A 1 91 ? -10.728 14.743 4.408 1.00 87.31 91 ASN A C 1
ATOM 731 O O . ASN A 1 91 ? -11.235 14.483 5.499 1.00 87.31 91 ASN A O 1
ATOM 735 N N . GLY A 1 92 ? -10.587 16.001 3.969 1.00 87.94 92 GLY A N 1
ATOM 736 C CA . GLY A 1 92 ? -10.960 17.167 4.781 1.00 87.94 92 GLY A CA 1
ATOM 737 C C . GLY A 1 92 ? -12.396 17.077 5.311 1.00 87.94 92 GLY A C 1
ATOM 738 O O . GLY A 1 92 ? -12.622 17.164 6.514 1.00 87.94 92 GLY A O 1
ATOM 739 N N . ARG A 1 93 ? -13.359 16.758 4.435 1.00 90.75 93 ARG A N 1
ATOM 740 C CA . ARG A 1 93 ? -14.768 16.587 4.828 1.00 90.75 93 ARG A CA 1
ATOM 741 C C . ARG A 1 93 ? -14.989 15.451 5.828 1.00 90.75 93 ARG A C 1
ATOM 743 O O . ARG A 1 93 ? -15.841 15.583 6.706 1.00 90.75 93 ARG A O 1
ATOM 750 N N . LEU A 1 94 ? -14.282 14.327 5.694 1.00 92.06 94 LEU A N 1
ATOM 751 C CA . LEU A 1 94 ? -14.400 13.219 6.644 1.00 92.06 94 LEU A CA 1
ATOM 752 C C . LEU A 1 94 ? -13.836 13.613 8.012 1.00 92.06 94 LEU A C 1
ATOM 754 O O . LEU A 1 94 ? -14.503 13.403 9.023 1.00 92.06 94 LEU A O 1
ATOM 758 N N . ARG A 1 95 ? -12.654 14.236 8.043 1.00 92.25 95 ARG A N 1
ATOM 759 C CA . ARG A 1 95 ? -12.026 14.709 9.284 1.00 92.25 95 ARG A CA 1
ATOM 760 C C . ARG A 1 95 ? -12.901 15.717 10.014 1.00 92.25 95 ARG A C 1
ATOM 762 O O . ARG A 1 95 ? -13.131 15.546 11.208 1.00 92.25 95 ARG A O 1
ATOM 769 N N . ASP A 1 96 ? -13.461 16.690 9.302 1.00 94.12 96 ASP A N 1
ATOM 770 C CA . ASP A 1 96 ? -14.367 17.683 9.887 1.00 94.12 96 ASP A CA 1
ATOM 771 C C . ASP A 1 96 ? -15.593 17.017 10.529 1.00 94.12 96 ASP A C 1
ATOM 773 O O . ASP A 1 96 ? -16.013 17.380 11.630 1.00 94.12 96 ASP A O 1
ATOM 777 N N . ARG A 1 97 ? -16.151 15.988 9.875 1.00 94.62 97 ARG A N 1
ATOM 778 C CA . ARG A 1 97 ? -17.253 15.192 10.436 1.00 94.62 97 ARG A CA 1
ATOM 779 C C . ARG A 1 97 ? -16.824 14.433 11.688 1.00 94.62 97 ARG A C 1
ATOM 781 O O . ARG A 1 97 ? -17.566 14.455 12.665 1.00 94.62 97 ARG A O 1
ATOM 788 N N . CYS A 1 98 ? -15.654 13.800 11.683 1.00 95.06 98 CYS A N 1
ATOM 789 C CA . CYS A 1 98 ? -15.117 13.096 12.847 1.00 95.06 98 CYS A CA 1
ATOM 790 C C . CYS A 1 98 ? -14.928 14.043 14.041 1.00 95.06 98 CYS A C 1
ATOM 792 O O . CYS A 1 98 ? -15.420 13.757 15.131 1.00 95.06 98 CYS A O 1
ATOM 794 N N . VAL A 1 99 ? -14.303 15.205 13.826 1.00 94.94 99 VAL A N 1
ATOM 795 C CA . VAL A 1 99 ? -14.117 16.234 14.864 1.00 94.94 99 VAL A CA 1
ATOM 796 C C . VAL A 1 99 ? -15.463 16.724 15.393 1.00 94.94 99 VAL A C 1
ATOM 798 O O . VAL A 1 99 ? -15.647 16.831 16.604 1.00 94.94 99 VAL A O 1
ATOM 801 N N . LYS A 1 100 ? -16.441 16.956 14.510 1.00 96.62 100 LYS A N 1
ATOM 802 C CA . LYS A 1 100 ? -17.796 17.346 14.913 1.00 96.62 100 LYS A CA 1
ATOM 803 C C . LYS A 1 100 ? -18.469 16.279 15.777 1.00 96.62 100 LYS A C 1
ATOM 805 O O . LYS A 1 100 ? -19.096 16.631 16.774 1.00 96.62 100 LYS A O 1
ATOM 810 N N . VAL A 1 101 ? -18.352 14.997 15.427 1.00 96.31 101 VAL A N 1
ATOM 811 C CA . VAL A 1 101 ? -18.903 13.898 16.239 1.00 96.31 101 VAL A CA 1
ATOM 812 C C . VAL A 1 101 ? -18.233 13.865 17.611 1.00 96.31 101 VAL A C 1
ATOM 814 O O . VAL A 1 101 ? -18.937 13.816 18.614 1.00 96.31 101 VAL A O 1
ATOM 817 N N . ILE A 1 102 ? -16.904 13.988 17.673 1.00 96.38 102 ILE A N 1
ATOM 818 C CA . ILE A 1 102 ? -16.171 14.028 18.946 1.00 96.38 102 ILE A CA 1
ATOM 819 C C . ILE A 1 102 ? -16.653 15.194 19.818 1.00 96.38 102 ILE A C 1
ATOM 821 O O . ILE A 1 102 ? -17.001 14.996 20.980 1.00 96.38 102 ILE A O 1
ATOM 825 N N . ALA A 1 103 ? -16.730 16.397 19.245 1.00 95.88 103 ALA A N 1
ATOM 826 C CA . ALA A 1 103 ? -17.100 17.607 19.969 1.00 95.88 103 ALA A CA 1
ATOM 827 C C . ALA A 1 103 ? -18.562 17.612 20.445 1.00 95.88 103 ALA A C 1
ATOM 829 O O . ALA A 1 103 ? -18.859 18.171 21.497 1.00 95.88 103 ALA A O 1
ATOM 830 N N . THR A 1 104 ? -19.477 17.023 19.670 1.00 96.88 104 THR A N 1
ATOM 831 C CA . THR A 1 104 ? -20.921 17.100 19.955 1.00 96.88 104 THR A CA 1
ATOM 832 C C . THR A 1 104 ? -21.472 15.897 20.707 1.00 96.88 104 THR A C 1
ATOM 834 O O . THR A 1 104 ? -22.463 16.054 21.409 1.00 96.88 104 THR A O 1
ATOM 837 N N . GLN A 1 105 ? -20.865 14.717 20.560 1.00 96.12 105 GLN A N 1
ATOM 838 C CA . GLN A 1 105 ? -21.403 13.462 21.100 1.00 96.12 105 GLN A CA 1
ATOM 839 C C . GLN A 1 105 ? -20.519 12.828 22.177 1.00 96.12 105 GLN A C 1
ATOM 841 O O . GLN A 1 105 ? -20.954 11.870 22.802 1.00 96.12 105 GLN A O 1
ATOM 846 N N . GLN A 1 106 ? -19.297 13.335 22.394 1.00 94.81 106 GLN A N 1
ATOM 847 C CA . GLN A 1 106 ? -18.367 12.837 23.419 1.00 94.81 106 GLN A CA 1
ATOM 848 C C . GLN A 1 106 ? -18.229 11.293 23.424 1.00 94.81 106 GLN A C 1
ATOM 850 O O . GLN A 1 106 ? -18.427 10.656 24.459 1.00 94.81 106 GLN A O 1
ATOM 855 N N . PRO A 1 107 ? -17.913 10.667 22.271 1.00 96.00 107 PRO A N 1
ATOM 856 C CA . PRO A 1 107 ? -17.794 9.217 22.163 1.00 96.00 107 PRO A CA 1
ATOM 857 C C . PRO A 1 107 ? -16.693 8.692 23.089 1.00 96.00 107 PRO A C 1
ATOM 859 O O . PRO A 1 107 ? -15.659 9.336 23.282 1.00 96.00 107 PRO A O 1
ATOM 862 N N . MET A 1 108 ? -16.898 7.496 23.635 1.00 94.81 108 MET A N 1
ATOM 863 C CA . MET A 1 108 ? -16.014 6.893 24.634 1.00 94.81 108 MET A CA 1
ATOM 864 C C . MET A 1 108 ? -15.417 5.580 24.125 1.00 94.81 108 MET A C 1
ATOM 866 O O . MET A 1 108 ? -15.998 4.905 23.276 1.00 94.81 108 MET A O 1
ATOM 870 N N . ALA A 1 109 ? -14.254 5.214 24.671 1.00 91.25 109 ALA A N 1
ATOM 871 C CA . ALA A 1 109 ? -13.587 3.928 24.459 1.00 91.25 109 ALA A CA 1
ATOM 872 C C . ALA A 1 109 ? -13.575 3.472 22.983 1.00 91.25 109 ALA A C 1
ATOM 874 O O . ALA A 1 109 ? -12.831 4.013 22.165 1.00 91.25 109 ALA A O 1
ATOM 875 N N . THR A 1 110 ? -14.376 2.465 22.633 1.00 91.38 110 THR A N 1
ATOM 876 C CA . THR A 1 110 ? -14.414 1.848 21.299 1.00 91.38 110 THR A CA 1
ATOM 877 C C . THR A 1 110 ? -14.928 2.792 20.213 1.00 91.38 110 THR A C 1
ATOM 879 O O . THR A 1 110 ? -14.402 2.773 19.100 1.00 91.38 110 THR A O 1
ATOM 882 N N . ASP A 1 111 ? -15.891 3.662 20.515 1.00 93.25 111 ASP A N 1
ATOM 883 C CA . ASP A 1 111 ? -16.419 4.607 19.524 1.00 93.25 111 ASP A CA 1
ATOM 884 C C . ASP A 1 111 ? -15.383 5.680 19.198 1.00 93.25 111 ASP A C 1
ATOM 886 O O . ASP A 1 111 ? -15.140 5.990 18.029 1.00 93.25 111 ASP A O 1
ATOM 890 N N . LEU A 1 112 ? -14.683 6.176 20.223 1.00 94.44 112 LEU A N 1
ATOM 891 C CA . LEU A 1 112 ? -13.583 7.114 20.031 1.00 94.44 112 LEU A CA 1
ATOM 892 C C . LEU A 1 112 ? -12.444 6.474 19.228 1.00 94.44 112 LEU A C 1
ATOM 894 O O . LEU A 1 112 ? -11.969 7.076 18.266 1.00 94.44 112 LEU A O 1
ATOM 898 N N . ARG A 1 113 ? -12.051 5.235 19.560 1.00 94.31 113 ARG A N 1
ATOM 899 C CA . ARG A 1 113 ? -11.046 4.483 18.787 1.00 94.31 113 ARG A CA 1
ATOM 900 C C . ARG A 1 113 ? -11.473 4.289 17.335 1.00 94.31 113 ARG A C 1
ATOM 902 O O . ARG A 1 113 ? -10.649 4.484 16.448 1.00 94.31 113 ARG A O 1
ATOM 909 N N . THR A 1 114 ? -12.748 3.992 17.078 1.00 94.31 114 THR A N 1
ATOM 910 C CA . THR A 1 114 ? -13.290 3.844 15.714 1.00 94.31 114 THR A CA 1
ATOM 911 C C . THR A 1 114 ? -13.112 5.126 14.905 1.00 94.31 114 THR A C 1
ATOM 913 O O . THR A 1 114 ? -12.637 5.080 13.770 1.00 94.31 114 THR A O 1
ATOM 916 N N . ILE A 1 115 ? -13.452 6.274 15.497 1.00 94.81 115 ILE A N 1
ATOM 917 C CA . ILE A 1 115 ? -13.359 7.584 14.842 1.00 94.81 115 ILE A CA 1
ATOM 918 C C . ILE A 1 115 ? -11.895 7.979 14.610 1.00 94.81 115 ILE A C 1
ATOM 920 O O . ILE A 1 115 ? -11.548 8.460 13.531 1.00 94.81 115 ILE A O 1
ATOM 924 N N . VAL A 1 116 ? -11.021 7.753 15.593 1.00 94.00 116 VAL A N 1
ATOM 925 C CA . VAL A 1 116 ? -9.582 8.036 15.471 1.00 94.00 116 VAL A CA 1
ATOM 926 C C . VAL A 1 116 ? -8.930 7.145 14.414 1.00 94.00 116 VAL A C 1
ATOM 928 O O . VAL A 1 116 ? -8.200 7.653 13.562 1.00 94.00 116 VAL A O 1
ATOM 931 N N . ALA A 1 117 ? -9.245 5.848 14.400 1.00 94.69 117 ALA A N 1
ATOM 932 C CA . ALA A 1 117 ? -8.797 4.929 13.360 1.00 94.69 117 ALA A CA 1
ATOM 933 C C . ALA A 1 117 ? -9.261 5.399 11.973 1.00 94.69 117 ALA A C 1
ATOM 935 O O . ALA A 1 117 ? -8.432 5.508 11.074 1.00 94.69 117 ALA A O 1
ATOM 936 N N . ALA A 1 118 ? -10.531 5.797 11.818 1.00 95.19 118 ALA A N 1
ATOM 937 C CA . ALA A 1 118 ? -11.054 6.329 10.556 1.00 95.19 118 ALA A CA 1
ATOM 938 C C . ALA A 1 118 ? -10.255 7.543 10.047 1.00 95.19 118 ALA A C 1
ATOM 940 O O . ALA A 1 118 ? -9.932 7.624 8.862 1.00 95.19 118 ALA A O 1
ATOM 941 N N . MET A 1 119 ? -9.917 8.486 10.939 1.00 94.69 119 MET A N 1
ATOM 942 C CA . MET A 1 119 ? -9.139 9.689 10.597 1.00 94.69 119 MET A CA 1
ATOM 943 C C . MET A 1 119 ? -7.702 9.373 10.154 1.00 94.69 119 MET A C 1
ATOM 945 O O . MET A 1 119 ? -7.147 10.070 9.296 1.00 94.69 119 MET A O 1
ATOM 949 N N . ASN A 1 120 ? -7.092 8.339 10.731 1.00 94.50 120 ASN A N 1
ATOM 950 C CA . ASN A 1 120 ? -5.757 7.898 10.339 1.00 94.50 120 ASN A CA 1
ATOM 951 C C . ASN A 1 120 ? -5.800 7.146 9.006 1.00 94.50 120 ASN A C 1
ATOM 953 O O . ASN A 1 120 ? -5.088 7.527 8.082 1.00 94.50 120 ASN A O 1
ATOM 957 N N . ILE A 1 121 ? -6.727 6.195 8.858 1.00 95.38 121 ILE A N 1
ATOM 958 C CA . ILE A 1 121 ? -6.910 5.401 7.635 1.00 95.38 121 ILE A CA 1
ATOM 959 C C . ILE A 1 121 ? -7.152 6.304 6.422 1.00 95.38 121 ILE A C 1
ATOM 961 O O . ILE A 1 121 ? -6.519 6.126 5.386 1.00 95.38 121 ILE A O 1
ATOM 965 N N . VAL A 1 122 ? -8.002 7.332 6.534 1.00 94.69 122 VAL A N 1
ATOM 966 C CA . VAL A 1 122 ? -8.227 8.257 5.408 1.00 94.69 122 VAL A CA 1
ATOM 967 C C . VAL A 1 122 ? -6.963 9.036 5.021 1.00 94.69 122 VAL A C 1
ATOM 969 O O . VAL A 1 122 ? -6.775 9.365 3.851 1.00 94.69 122 VAL A O 1
ATOM 972 N N . SER A 1 123 ? -6.074 9.306 5.982 1.00 93.31 123 SER A N 1
ATOM 973 C CA . SER A 1 123 ? -4.785 9.947 5.712 1.00 93.31 123 SER A CA 1
ATOM 974 C C . SER A 1 123 ? -3.830 8.993 4.995 1.00 93.31 123 SER A C 1
ATOM 976 O O . SER A 1 123 ? -3.138 9.418 4.072 1.00 93.31 123 SER A O 1
ATOM 978 N N . ASP A 1 124 ? -3.812 7.713 5.371 1.00 95.69 124 ASP A N 1
ATOM 979 C CA . ASP A 1 124 ? -3.031 6.689 4.670 1.00 95.69 124 ASP A CA 1
ATOM 980 C C . ASP A 1 124 ? -3.551 6.471 3.239 1.00 95.69 124 ASP A C 1
ATOM 982 O O . ASP A 1 124 ? -2.750 6.417 2.307 1.00 95.69 124 ASP A O 1
ATOM 986 N N . ILE A 1 125 ? -4.872 6.487 3.022 1.00 94.62 125 ILE A N 1
ATOM 987 C CA . ILE A 1 125 ? -5.473 6.428 1.677 1.00 94.62 125 ILE A CA 1
ATOM 988 C C . ILE A 1 125 ? -5.077 7.648 0.824 1.00 94.62 125 ILE A C 1
ATOM 990 O O . ILE A 1 125 ? -4.807 7.501 -0.369 1.00 94.62 125 ILE A O 1
ATOM 994 N N . GLU A 1 126 ? -5.033 8.860 1.392 1.00 93.12 126 GLU A N 1
ATOM 995 C CA . GLU A 1 126 ? -4.534 10.042 0.665 1.00 93.12 126 GLU A CA 1
ATOM 996 C C . GLU A 1 126 ? -3.076 9.838 0.228 1.00 93.12 126 GLU A C 1
ATOM 998 O O . GLU A 1 126 ? -2.747 10.081 -0.932 1.00 93.12 126 GLU A O 1
ATOM 1003 N N . ARG A 1 127 ? -2.225 9.301 1.112 1.00 94.75 127 ARG A N 1
ATOM 1004 C CA . ARG A 1 127 ? -0.826 8.981 0.784 1.00 94.75 127 ARG A CA 1
ATOM 1005 C C . ARG A 1 127 ? -0.707 7.887 -0.282 1.00 94.75 127 ARG A C 1
ATOM 1007 O O . ARG A 1 127 ? 0.140 7.991 -1.163 1.00 94.75 127 ARG A O 1
ATOM 1014 N N . MET A 1 128 ? -1.560 6.863 -0.258 1.00 95.81 128 MET A N 1
ATOM 1015 C CA . MET A 1 128 ? -1.611 5.857 -1.329 1.00 95.81 128 MET A CA 1
ATOM 1016 C C . MET A 1 128 ? -1.981 6.491 -2.672 1.00 95.81 128 MET A C 1
ATOM 1018 O O . MET A 1 128 ? -1.353 6.207 -3.692 1.00 95.81 128 MET A O 1
ATOM 1022 N N . ALA A 1 129 ? -2.974 7.386 -2.681 1.00 93.75 129 ALA A N 1
ATOM 1023 C CA . ALA A 1 129 ? -3.337 8.136 -3.880 1.00 93.75 129 ALA A CA 1
ATOM 1024 C C . ALA A 1 129 ? -2.165 9.001 -4.369 1.00 93.75 129 ALA A C 1
ATOM 1026 O O . ALA A 1 129 ? -1.967 9.136 -5.583 1.00 93.75 129 ALA A O 1
ATOM 1027 N N . ASP A 1 130 ? -1.354 9.524 -3.441 1.00 91.75 130 ASP A N 1
ATOM 1028 C CA . ASP A 1 130 ? -0.154 10.266 -3.794 1.00 91.75 130 ASP A CA 1
ATOM 1029 C C . ASP A 1 130 ? 0.867 9.411 -4.557 1.00 91.75 130 ASP A C 1
ATOM 1031 O O . ASP A 1 130 ? 1.359 9.791 -5.628 1.00 91.75 130 ASP A O 1
ATOM 1035 N N . HIS A 1 131 ? 1.138 8.217 -4.036 1.00 95.44 131 HIS A N 1
ATOM 1036 C CA . HIS A 1 131 ? 2.018 7.238 -4.667 1.00 95.44 131 HIS A CA 1
ATOM 1037 C C . HIS A 1 131 ? 1.480 6.766 -6.024 1.00 95.44 131 HIS A C 1
ATOM 1039 O O . HIS A 1 131 ? 2.230 6.699 -7.002 1.00 95.44 131 HIS A O 1
ATOM 1045 N N . ALA A 1 132 ? 0.165 6.561 -6.141 1.00 95.25 132 ALA A N 1
ATOM 1046 C CA . ALA A 1 132 ? -0.477 6.187 -7.397 1.00 95.25 132 ALA A CA 1
ATOM 1047 C C . ALA A 1 132 ? -0.288 7.247 -8.500 1.00 95.25 132 ALA A C 1
ATOM 1049 O O . ALA A 1 132 ? 0.003 6.902 -9.650 1.00 95.25 132 ALA A O 1
ATOM 1050 N N . ALA A 1 133 ? -0.368 8.549 -8.191 1.00 92.81 133 ALA A N 1
ATOM 1051 C CA . ALA A 1 133 ? -0.002 9.553 -9.195 1.00 92.81 133 ALA A CA 1
ATOM 1052 C C . ALA A 1 133 ? 1.504 9.680 -9.404 1.00 92.81 133 ALA A C 1
ATOM 1054 O O . ALA A 1 133 ? 1.911 10.132 -10.474 1.00 92.81 133 ALA A O 1
ATOM 1055 N N . GLY A 1 134 ? 2.333 9.298 -8.430 1.00 92.94 134 GLY A N 1
ATOM 1056 C CA . GLY A 1 134 ? 3.761 9.068 -8.644 1.00 92.94 134 GLY A CA 1
ATOM 1057 C C . GLY A 1 134 ? 3.988 8.105 -9.810 1.00 92.94 134 GLY A C 1
ATOM 1058 O O . GLY A 1 134 ? 4.646 8.472 -10.785 1.00 92.94 134 GLY A O 1
ATOM 1059 N N . ILE A 1 135 ? 3.335 6.940 -9.775 1.00 94.50 135 ILE A N 1
ATOM 1060 C CA . ILE A 1 135 ? 3.364 5.939 -10.855 1.00 94.50 135 ILE A CA 1
ATOM 1061 C C . ILE A 1 135 ? 2.831 6.535 -12.161 1.00 94.50 135 ILE A C 1
ATOM 1063 O O . ILE A 1 135 ? 3.469 6.432 -13.207 1.00 94.50 135 ILE A O 1
ATOM 1067 N N . ALA A 1 136 ? 1.702 7.242 -12.121 1.00 93.62 136 ALA A N 1
ATOM 1068 C CA . ALA A 1 136 ? 1.134 7.838 -13.327 1.00 93.62 136 ALA A CA 1
ATOM 1069 C C . ALA A 1 136 ? 2.062 8.893 -13.970 1.00 93.62 136 ALA A C 1
ATOM 1071 O O . ALA A 1 136 ? 2.178 8.968 -15.194 1.00 93.62 136 ALA A O 1
ATOM 1072 N N . LYS A 1 137 ? 2.775 9.687 -13.158 1.00 91.12 137 LYS A N 1
ATOM 1073 C CA . LYS A 1 137 ? 3.805 10.627 -13.634 1.00 91.12 137 LYS A CA 1
ATOM 1074 C C . LYS A 1 137 ? 4.985 9.889 -14.263 1.00 91.12 137 LYS A C 1
ATOM 1076 O O . LYS A 1 137 ? 5.518 10.376 -15.256 1.00 91.12 137 LYS A O 1
ATOM 1081 N N . VAL A 1 138 ? 5.391 8.748 -13.705 1.00 91.00 138 VAL A N 1
ATOM 1082 C CA . VAL A 1 138 ? 6.431 7.886 -14.286 1.00 91.00 138 VAL A CA 1
ATOM 1083 C C . VAL A 1 138 ? 6.003 7.388 -15.665 1.00 91.00 138 VAL A C 1
ATOM 1085 O O . VAL A 1 138 ? 6.759 7.557 -16.615 1.00 91.00 138 VAL A O 1
ATOM 1088 N N . VAL A 1 139 ? 4.775 6.879 -15.808 1.00 90.50 139 VAL A N 1
ATOM 1089 C CA . VAL A 1 139 ? 4.236 6.415 -17.102 1.00 90.50 139 VAL A CA 1
ATOM 1090 C C . VAL A 1 139 ? 4.254 7.536 -18.145 1.00 90.50 139 VAL A C 1
ATOM 1092 O O . VAL A 1 139 ? 4.714 7.336 -19.266 1.00 90.50 139 VAL A O 1
ATOM 1095 N N . VAL A 1 140 ? 3.831 8.749 -17.773 1.00 91.06 140 VAL A N 1
ATOM 1096 C CA . VAL A 1 140 ? 3.885 9.914 -18.674 1.00 91.06 140 VAL A CA 1
ATOM 1097 C C . VAL A 1 140 ? 5.325 10.272 -19.060 1.00 91.06 140 VAL A C 1
ATOM 1099 O O . VAL A 1 140 ? 5.567 10.635 -20.208 1.00 91.06 140 VAL A O 1
ATOM 1102 N N . LYS A 1 141 ? 6.282 10.167 -18.128 1.00 89.19 141 LYS A N 1
ATOM 1103 C CA . LYS A 1 141 ? 7.706 10.447 -18.387 1.00 89.19 141 LYS A CA 1
ATOM 1104 C C . LYS A 1 141 ? 8.381 9.393 -19.263 1.00 89.19 141 LYS A C 1
ATOM 1106 O O . LYS A 1 141 ? 9.239 9.763 -20.053 1.00 89.19 141 LYS A O 1
ATOM 1111 N N . MET A 1 142 ? 8.002 8.121 -19.129 1.00 87.88 142 MET A N 1
ATOM 1112 C CA . MET A 1 142 ? 8.446 7.052 -20.033 1.00 87.88 142 MET A CA 1
ATOM 1113 C C . MET A 1 142 ? 7.926 7.274 -21.458 1.00 87.88 142 MET A C 1
ATOM 1115 O O . MET A 1 142 ? 8.576 6.891 -22.427 1.00 87.88 142 MET A O 1
ATOM 1119 N N . GLY A 1 143 ? 6.762 7.917 -21.592 1.00 83.62 143 GLY A N 1
ATOM 1120 C CA . GLY A 1 143 ? 6.196 8.276 -22.884 1.00 83.62 143 GLY A CA 1
ATOM 1121 C C . GLY A 1 143 ? 5.951 7.046 -23.758 1.00 83.62 143 GLY A C 1
ATOM 1122 O O . GLY A 1 143 ? 5.284 6.103 -23.338 1.00 83.62 143 GLY A O 1
ATOM 1123 N N . GLY A 1 144 ? 6.471 7.087 -24.987 1.00 80.25 144 GLY A N 1
ATOM 1124 C CA . GLY A 1 144 ? 6.397 5.996 -25.964 1.00 80.25 144 GLY A CA 1
ATOM 1125 C C . GLY A 1 144 ? 7.706 5.226 -26.139 1.00 80.25 144 GLY A C 1
ATOM 1126 O O . GLY A 1 144 ? 7.848 4.521 -27.136 1.00 80.25 144 GLY A O 1
ATOM 1127 N N . GLU A 1 145 ? 8.677 5.389 -25.234 1.00 83.38 145 GLU A N 1
ATOM 1128 C CA . GLU A 1 145 ? 9.9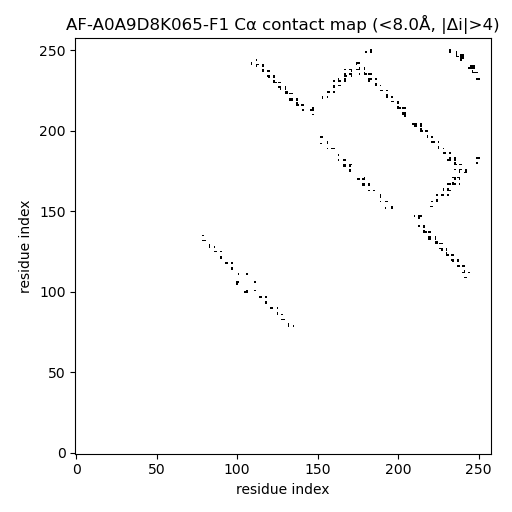29 4.638 -25.325 1.00 83.38 145 GLU A CA 1
ATOM 1129 C C . GLU A 1 145 ? 9.671 3.124 -25.240 1.00 83.38 145 GLU A C 1
ATOM 1131 O O . GLU A 1 145 ? 8.791 2.682 -24.491 1.00 83.38 145 GLU A O 1
ATOM 1136 N N . PRO A 1 146 ? 10.448 2.301 -25.968 1.00 85.75 146 PRO A N 1
ATOM 1137 C CA . PRO A 1 146 ? 10.362 0.857 -25.837 1.00 85.75 146 PRO A CA 1
ATOM 1138 C C . PRO A 1 146 ? 10.634 0.429 -24.397 1.00 85.75 146 PRO A C 1
ATOM 1140 O O . PRO A 1 146 ? 11.613 0.863 -23.773 1.00 85.75 146 PRO A O 1
ATOM 1143 N N . LEU A 1 147 ? 9.781 -0.464 -23.897 1.00 86.31 147 LEU A N 1
ATOM 1144 C CA . LEU A 1 147 ? 9.963 -1.073 -22.588 1.00 86.31 147 LEU A CA 1
ATOM 1145 C C . LEU A 1 147 ? 11.341 -1.731 -22.510 1.00 86.31 147 LEU A C 1
ATOM 1147 O O . LEU A 1 147 ? 11.765 -2.421 -23.436 1.00 86.31 147 LEU A O 1
ATOM 1151 N N . LEU A 1 148 ? 12.025 -1.514 -21.387 1.00 89.25 148 LEU A N 1
ATOM 1152 C CA . LEU A 1 148 ? 13.321 -2.134 -21.118 1.00 89.25 148 LEU A CA 1
ATOM 1153 C C . LEU A 1 148 ? 13.205 -3.661 -21.055 1.00 89.25 148 LEU A C 1
ATOM 1155 O O . LEU A 1 148 ? 14.064 -4.374 -21.559 1.00 89.25 148 LEU A O 1
ATOM 1159 N N . LYS A 1 149 ? 12.116 -4.138 -20.450 1.00 88.12 149 LYS A N 1
ATOM 1160 C CA . LYS A 1 149 ? 11.785 -5.549 -20.296 1.00 88.12 149 LYS A CA 1
ATOM 1161 C C . LYS A 1 149 ? 10.266 -5.753 -20.339 1.00 88.12 149 LYS A C 1
ATOM 1163 O O . LYS A 1 149 ? 9.522 -4.796 -20.088 1.00 88.12 149 LYS A O 1
ATOM 1168 N N . PRO A 1 150 ? 9.780 -6.977 -20.600 1.00 89.69 150 PRO A N 1
ATOM 1169 C CA . PRO A 1 150 ? 8.389 -7.328 -20.344 1.00 89.69 150 PRO A CA 1
ATOM 1170 C C . PRO A 1 150 ? 8.009 -7.045 -18.883 1.00 89.69 150 PRO A C 1
ATOM 1172 O O . PRO A 1 150 ? 8.741 -7.389 -17.956 1.00 89.69 150 PRO A O 1
ATOM 1175 N N . LEU A 1 151 ? 6.859 -6.406 -18.671 1.00 88.56 151 LEU A N 1
ATOM 1176 C CA . LEU A 1 151 ? 6.369 -6.082 -17.333 1.00 88.56 151 LEU A CA 1
ATOM 1177 C C . LEU A 1 151 ? 5.602 -7.283 -16.772 1.00 88.56 151 LEU A C 1
ATOM 1179 O O . LEU A 1 151 ? 4.442 -7.483 -17.119 1.00 88.56 151 LEU A O 1
ATOM 1183 N N . ILE A 1 152 ? 6.262 -8.075 -15.928 1.00 91.88 152 ILE A N 1
ATOM 1184 C CA . ILE A 1 152 ? 5.657 -9.228 -15.241 1.00 91.88 152 ILE A CA 1
ATOM 1185 C C . ILE A 1 152 ? 5.514 -8.916 -13.747 1.00 91.88 152 ILE A C 1
ATOM 1187 O O . ILE A 1 152 ? 4.406 -8.917 -13.216 1.00 91.88 152 ILE A O 1
ATOM 1191 N N . ASP A 1 153 ? 6.618 -8.554 -13.092 1.00 93.44 153 ASP A N 1
ATOM 1192 C CA . ASP A 1 153 ? 6.653 -8.397 -11.632 1.00 93.44 153 ASP A CA 1
ATOM 1193 C C . ASP A 1 153 ? 5.954 -7.123 -11.145 1.00 93.44 153 ASP A C 1
ATOM 1195 O O . ASP A 1 153 ? 5.258 -7.154 -10.140 1.00 93.44 153 ASP A O 1
ATOM 1199 N N . ILE A 1 154 ? 6.082 -6.004 -11.872 1.00 94.19 154 ILE A N 1
ATOM 1200 C CA . ILE A 1 154 ? 5.440 -4.732 -11.489 1.00 94.19 154 ILE A CA 1
ATOM 1201 C C . ILE A 1 154 ? 3.903 -4.849 -11.500 1.00 94.19 154 ILE A C 1
ATOM 1203 O O . ILE A 1 154 ? 3.282 -4.459 -10.513 1.00 94.19 154 ILE A O 1
ATOM 1207 N N . PRO A 1 155 ? 3.255 -5.386 -12.558 1.00 95.25 155 PRO A N 1
ATOM 1208 C CA . PRO A 1 155 ? 1.816 -5.642 -12.520 1.00 95.25 155 PRO A CA 1
ATOM 1209 C C . PRO A 1 155 ? 1.403 -6.595 -11.395 1.00 95.25 155 PRO A C 1
ATOM 1211 O O . PRO A 1 155 ? 0.426 -6.316 -10.710 1.00 95.25 155 PRO A O 1
ATOM 1214 N N . ARG A 1 156 ? 2.173 -7.666 -11.158 1.00 95.44 156 ARG A N 1
ATOM 1215 C CA . ARG A 1 156 ? 1.917 -8.603 -10.055 1.00 95.44 156 ARG A CA 1
ATOM 1216 C C . ARG A 1 156 ? 1.957 -7.900 -8.695 1.00 95.44 156 ARG A C 1
ATOM 1218 O O . ARG A 1 156 ? 1.033 -8.052 -7.908 1.00 95.44 156 ARG A O 1
ATOM 1225 N N . MET A 1 157 ? 2.982 -7.086 -8.452 1.00 95.81 157 MET A N 1
ATOM 1226 C CA . MET A 1 157 ? 3.121 -6.286 -7.234 1.00 95.81 157 MET A CA 1
ATOM 1227 C C . MET A 1 157 ? 1.941 -5.316 -7.064 1.00 95.81 157 MET A C 1
ATOM 1229 O O . MET A 1 157 ? 1.406 -5.173 -5.971 1.00 95.81 157 MET A O 1
ATOM 1233 N N . ALA A 1 158 ? 1.473 -4.697 -8.153 1.00 96.81 158 ALA A N 1
ATOM 1234 C CA . ALA A 1 158 ? 0.303 -3.824 -8.118 1.00 96.81 158 ALA A CA 1
ATOM 1235 C C . ALA A 1 158 ? -0.997 -4.570 -7.773 1.00 96.81 158 ALA A C 1
ATOM 1237 O O . ALA A 1 158 ? -1.841 -4.021 -7.061 1.00 96.81 158 ALA A O 1
ATOM 1238 N N . ASP A 1 159 ? -1.172 -5.797 -8.262 1.00 96.25 159 ASP A N 1
ATOM 1239 C CA . ASP A 1 159 ? -2.326 -6.624 -7.910 1.00 96.25 159 ASP A CA 1
ATOM 1240 C C . ASP A 1 159 ? -2.286 -7.062 -6.440 1.00 96.25 159 ASP A C 1
ATOM 1242 O O . ASP A 1 159 ? -3.311 -6.946 -5.765 1.00 96.25 159 ASP A O 1
ATOM 1246 N N . GLU A 1 160 ? -1.120 -7.434 -5.903 1.00 95.88 160 GLU A N 1
ATOM 1247 C CA . GLU A 1 160 ? -0.983 -7.726 -4.467 1.00 95.88 160 GLU A CA 1
ATOM 1248 C C . GLU A 1 160 ? -1.273 -6.495 -3.598 1.00 95.88 160 GLU A C 1
ATOM 1250 O O . GLU A 1 160 ? -2.064 -6.588 -2.656 1.00 95.88 160 GLU A O 1
ATOM 1255 N N . CYS A 1 161 ? -0.779 -5.303 -3.968 1.00 96.94 161 CYS A N 1
ATOM 1256 C CA . CYS A 1 161 ? -1.149 -4.061 -3.278 1.00 96.94 161 CYS A CA 1
ATOM 1257 C C . CYS A 1 161 ? -2.674 -3.870 -3.234 1.00 96.94 161 CYS A C 1
ATOM 1259 O O . CYS A 1 161 ? -3.235 -3.492 -2.205 1.00 96.94 161 CYS A O 1
ATOM 1261 N N . ARG A 1 162 ? -3.379 -4.123 -4.347 1.00 96.69 162 ARG A N 1
ATOM 1262 C CA . ARG A 1 162 ? -4.845 -3.986 -4.408 1.00 96.69 162 ARG A CA 1
ATOM 1263 C C . ARG A 1 162 ? -5.545 -4.981 -3.486 1.00 96.69 162 ARG A C 1
ATOM 1265 O O . ARG A 1 162 ? -6.539 -4.613 -2.851 1.00 96.69 162 ARG A O 1
ATOM 1272 N N . VAL A 1 163 ? -5.043 -6.212 -3.406 1.00 96.62 163 VAL A N 1
ATOM 1273 C CA . VAL A 1 163 ? -5.560 -7.235 -2.489 1.00 96.62 163 VAL A CA 1
ATOM 1274 C C . VAL A 1 163 ? -5.346 -6.808 -1.039 1.00 96.62 163 VAL A C 1
ATOM 1276 O O . VAL A 1 163 ? -6.309 -6.821 -0.272 1.00 96.62 163 VAL A O 1
ATOM 1279 N N . MET A 1 164 ? -4.140 -6.364 -0.674 1.00 96.69 164 MET A N 1
ATOM 1280 C CA . MET A 1 164 ? -3.824 -5.894 0.680 1.00 96.69 164 MET A CA 1
ATOM 1281 C C . MET A 1 164 ? -4.705 -4.718 1.102 1.00 96.69 164 MET A C 1
ATOM 1283 O O . MET A 1 164 ? -5.296 -4.761 2.177 1.00 96.69 164 MET A O 1
ATOM 1287 N N . ILE A 1 165 ? -4.869 -3.702 0.245 1.00 97.38 165 ILE A N 1
ATOM 1288 C CA . ILE A 1 165 ? -5.745 -2.552 0.531 1.00 97.38 165 ILE A CA 1
ATOM 1289 C C . ILE A 1 165 ? -7.182 -3.012 0.779 1.00 97.38 165 ILE A C 1
ATOM 1291 O O . ILE A 1 165 ? -7.812 -2.576 1.740 1.00 97.38 165 ILE A O 1
ATOM 1295 N N . THR A 1 166 ? -7.704 -3.883 -0.089 1.00 97.31 166 THR A N 1
ATOM 1296 C CA . THR A 1 166 ? -9.086 -4.371 0.021 1.00 97.31 166 THR A CA 1
ATOM 1297 C C . THR A 1 166 ? -9.278 -5.117 1.337 1.00 97.31 166 THR A C 1
ATOM 1299 O O . THR A 1 166 ? -10.162 -4.768 2.114 1.00 97.31 166 THR A O 1
ATOM 1302 N N . ARG A 1 167 ? -8.380 -6.060 1.647 1.00 96.69 167 ARG A N 1
ATOM 1303 C CA . ARG A 1 167 ? -8.421 -6.831 2.894 1.00 96.69 167 ARG A CA 1
ATOM 1304 C C . ARG A 1 167 ? -8.276 -5.956 4.136 1.00 96.69 167 ARG A C 1
ATOM 1306 O O . ARG A 1 167 ? -9.005 -6.165 5.096 1.00 96.69 167 ARG A O 1
ATOM 1313 N N . ALA A 1 168 ? -7.394 -4.958 4.119 1.00 97.19 168 ALA A N 1
ATOM 1314 C CA . ALA A 1 168 ? -7.202 -4.055 5.252 1.00 97.19 168 ALA A CA 1
ATOM 1315 C C . ALA A 1 168 ? -8.461 -3.218 5.541 1.00 97.19 168 ALA A C 1
ATOM 1317 O O . ALA A 1 168 ? -8.827 -3.005 6.698 1.00 97.19 168 ALA A O 1
ATOM 1318 N N . LEU A 1 169 ? -9.152 -2.759 4.492 1.00 97.25 169 LEU A N 1
ATOM 1319 C CA . LEU A 1 169 ? -10.407 -2.017 4.628 1.00 97.25 169 LEU A CA 1
ATOM 1320 C C . LEU A 1 169 ? -11.569 -2.919 5.057 1.00 97.25 169 LEU A C 1
ATOM 1322 O O . LEU A 1 169 ? -12.354 -2.514 5.916 1.00 97.25 169 LEU A O 1
ATOM 1326 N N . ASP A 1 170 ? -11.656 -4.134 4.517 1.00 97.62 170 ASP A N 1
ATOM 1327 C CA . ASP A 1 170 ? -12.656 -5.121 4.931 1.00 97.62 170 ASP A CA 1
ATOM 1328 C C . ASP A 1 170 ? -12.462 -5.506 6.405 1.00 97.62 170 ASP A C 1
ATOM 1330 O O . ASP A 1 170 ? -13.420 -5.484 7.179 1.00 97.62 170 ASP A O 1
ATOM 1334 N N . ALA A 1 171 ? -11.215 -5.739 6.829 1.00 96.56 171 ALA A N 1
ATOM 1335 C CA . ALA A 1 171 ? -10.849 -5.993 8.221 1.00 96.56 171 ALA A CA 1
ATOM 1336 C C . ALA A 1 171 ? -11.241 -4.823 9.137 1.00 96.56 171 ALA A C 1
ATOM 1338 O O . ALA A 1 171 ? -11.776 -5.034 10.225 1.00 96.56 171 ALA A O 1
ATOM 1339 N N . TYR A 1 172 ? -11.052 -3.578 8.689 1.00 96.38 172 TYR A N 1
ATOM 1340 C CA . TYR A 1 172 ? -11.486 -2.397 9.437 1.00 96.38 172 TYR A CA 1
ATOM 1341 C C . TYR A 1 172 ? -13.008 -2.345 9.623 1.00 96.38 172 TYR A C 1
ATOM 1343 O O . TYR A 1 172 ? -13.484 -2.101 10.735 1.00 96.38 172 TYR A O 1
ATOM 1351 N N . VAL A 1 173 ? -13.775 -2.592 8.557 1.00 96.12 173 VAL A N 1
ATOM 1352 C CA . VAL A 1 173 ? -15.246 -2.584 8.606 1.00 96.12 173 VAL A CA 1
ATOM 1353 C C . VAL A 1 173 ? -15.773 -3.724 9.479 1.00 96.12 173 VAL A C 1
ATOM 1355 O O . VAL A 1 173 ? -16.674 -3.505 10.289 1.00 96.12 173 VAL A O 1
ATOM 1358 N N . ALA A 1 174 ? -15.192 -4.918 9.348 1.00 96.06 174 ALA A N 1
ATOM 1359 C CA . ALA A 1 174 ? -15.561 -6.100 10.122 1.00 96.06 174 ALA A CA 1
ATOM 1360 C C . ALA A 1 174 ? -15.027 -6.083 11.565 1.00 96.06 174 ALA A C 1
ATOM 1362 O O . ALA A 1 174 ? -15.499 -6.858 12.394 1.00 96.06 174 ALA A O 1
ATOM 1363 N N . ARG A 1 175 ? -14.076 -5.189 11.880 1.00 94.25 175 ARG A N 1
ATOM 1364 C CA . ARG A 1 175 ? -13.289 -5.185 13.127 1.00 94.25 175 ARG A CA 1
ATOM 1365 C C . ARG A 1 175 ? -12.568 -6.516 13.367 1.00 94.25 175 ARG A C 1
ATOM 1367 O O . ARG A 1 175 ? -12.490 -6.989 14.499 1.00 94.25 175 ARG A O 1
ATOM 1374 N N . ASP A 1 176 ? -12.054 -7.099 12.294 1.00 95.31 176 ASP A N 1
ATOM 1375 C CA . ASP A 1 176 ? -11.399 -8.401 12.296 1.00 95.31 176 ASP A CA 1
ATOM 1376 C C . ASP A 1 176 ? -9.878 -8.233 12.428 1.00 95.31 176 ASP A C 1
ATOM 1378 O O . ASP A 1 176 ? -9.202 -7.776 11.506 1.00 95.31 176 ASP A O 1
ATOM 1382 N N . ALA A 1 177 ? -9.349 -8.572 13.605 1.00 92.94 177 ALA A N 1
ATOM 1383 C CA . ALA A 1 177 ? -7.920 -8.488 13.885 1.00 92.94 177 ALA A CA 1
ATOM 1384 C C . ALA A 1 177 ? -7.114 -9.592 13.183 1.00 92.94 177 ALA A C 1
ATOM 1386 O O . ALA A 1 177 ? -5.970 -9.345 12.808 1.00 92.94 177 ALA A O 1
ATOM 1387 N N . ASP A 1 178 ? -7.700 -10.769 12.963 1.00 93.38 178 ASP A N 1
ATOM 1388 C CA . ASP A 1 178 ? -7.005 -11.895 12.335 1.00 93.38 178 ASP A CA 1
ATOM 1389 C C . ASP A 1 178 ? -6.768 -11.586 10.854 1.00 93.38 178 ASP A C 1
ATOM 1391 O O . ASP A 1 178 ? -5.638 -11.653 10.370 1.00 93.38 178 ASP A O 1
ATOM 1395 N N . SER A 1 179 ? -7.799 -11.082 10.164 1.00 93.06 179 SER A N 1
ATOM 1396 C CA . SER A 1 179 ? -7.655 -10.576 8.792 1.00 93.06 179 SER A CA 1
ATOM 1397 C C . SER A 1 179 ? -6.630 -9.437 8.680 1.00 93.06 179 SER A C 1
ATOM 1399 O O . SER A 1 179 ? -5.991 -9.287 7.639 1.00 93.06 179 SER A O 1
ATOM 1401 N N . ALA A 1 180 ? -6.453 -8.621 9.725 1.00 93.81 180 ALA A N 1
ATOM 1402 C CA . ALA A 1 180 ? -5.440 -7.567 9.744 1.00 93.81 180 ALA A CA 1
ATOM 1403 C C . ALA A 1 180 ? -4.013 -8.134 9.881 1.00 93.81 180 ALA A C 1
ATOM 1405 O O . ALA A 1 180 ? -3.103 -7.662 9.199 1.00 93.81 180 ALA A O 1
ATOM 1406 N N . HIS A 1 181 ? -3.813 -9.174 10.694 1.00 93.19 181 HIS A N 1
ATOM 1407 C CA . HIS A 1 181 ? -2.533 -9.885 10.771 1.00 93.19 181 HIS A CA 1
ATOM 1408 C C . HIS A 1 181 ? -2.151 -10.532 9.432 1.00 93.19 181 HIS A C 1
ATOM 1410 O O . HIS A 1 181 ? -1.001 -10.418 9.006 1.00 93.19 181 HIS A O 1
ATOM 1416 N N . ASP A 1 182 ? -3.120 -11.115 8.725 1.00 92.88 182 ASP A N 1
ATOM 1417 C CA . ASP A 1 182 ? -2.908 -11.681 7.388 1.00 92.88 182 ASP A CA 1
ATOM 1418 C C . ASP A 1 182 ? -2.465 -10.634 6.354 1.00 92.88 182 ASP A C 1
ATOM 1420 O O . ASP A 1 182 ? -1.750 -10.960 5.406 1.00 92.88 182 ASP A O 1
ATOM 1424 N N . VAL A 1 183 ? -2.903 -9.376 6.495 1.00 94.12 183 VAL A N 1
ATOM 1425 C CA . VAL A 1 183 ? -2.440 -8.283 5.625 1.00 94.12 183 VAL A CA 1
ATOM 1426 C C . VAL A 1 183 ? -0.968 -7.989 5.874 1.00 94.12 183 VAL A C 1
ATOM 1428 O O . VAL A 1 183 ? -0.229 -7.862 4.905 1.00 94.12 183 VAL A O 1
ATOM 1431 N N . ALA A 1 184 ? -0.538 -7.908 7.135 1.00 89.75 184 ALA A N 1
ATOM 1432 C CA . ALA A 1 184 ? 0.864 -7.653 7.460 1.00 89.75 184 ALA A CA 1
ATOM 1433 C C . ALA A 1 184 ? 1.783 -8.770 6.944 1.00 89.75 184 ALA A C 1
ATOM 1435 O O . ALA A 1 184 ? 2.792 -8.486 6.314 1.00 89.75 184 ALA A O 1
ATOM 1436 N N . ALA A 1 185 ? 1.383 -10.036 7.094 1.00 89.44 185 ALA A N 1
ATOM 1437 C CA . ALA A 1 185 ? 2.163 -11.172 6.595 1.00 89.44 185 ALA A CA 1
ATOM 1438 C C . ALA A 1 185 ? 2.337 -11.186 5.061 1.00 89.44 185 ALA A C 1
ATOM 1440 O O . ALA A 1 185 ? 3.275 -11.783 4.547 1.00 89.44 185 ALA A O 1
ATOM 1441 N N . ARG A 1 186 ? 1.430 -10.545 4.313 1.00 89.62 186 ARG A N 1
ATOM 1442 C CA . ARG A 1 186 ? 1.530 -10.422 2.848 1.00 89.62 186 ARG A CA 1
ATOM 1443 C C . ARG A 1 186 ? 2.506 -9.342 2.396 1.00 89.62 186 ARG A C 1
ATOM 1445 O O . ARG A 1 186 ? 2.88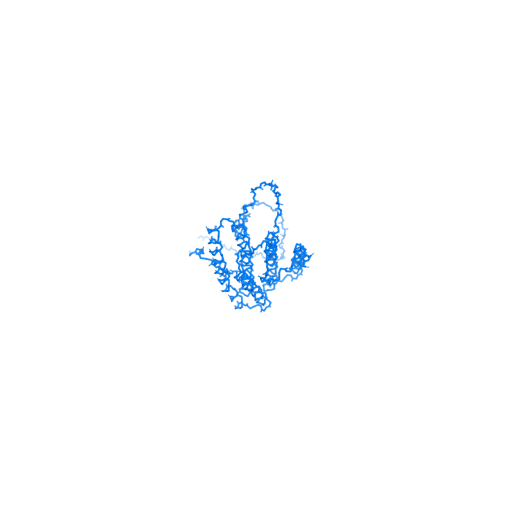3 -9.339 1.228 1.00 89.62 186 ARG A O 1
ATOM 1452 N N . ASP A 1 187 ? 2.887 -8.426 3.278 1.00 91.38 187 ASP A N 1
ATOM 1453 C CA . ASP A 1 187 ? 3.808 -7.343 2.939 1.00 91.38 187 ASP A CA 1
ATOM 1454 C C . ASP A 1 187 ? 5.216 -7.870 2.628 1.00 91.38 187 ASP A C 1
ATOM 1456 O O . ASP A 1 187 ? 5.855 -7.391 1.694 1.00 91.38 187 ASP A O 1
ATOM 1460 N N . ASP A 1 188 ? 5.625 -8.963 3.285 1.00 89.19 188 ASP A N 1
ATOM 1461 C CA . ASP A 1 188 ? 6.864 -9.687 2.974 1.00 89.19 188 ASP A CA 1
ATOM 1462 C C . ASP A 1 188 ? 6.936 -10.084 1.484 1.00 89.19 188 ASP A C 1
ATOM 1464 O O . ASP A 1 188 ? 7.984 -9.967 0.846 1.00 89.19 188 ASP A O 1
ATOM 1468 N N . GLU A 1 189 ? 5.810 -10.491 0.878 1.00 91.12 189 GLU A N 1
ATOM 1469 C CA . GLU A 1 189 ? 5.761 -10.831 -0.551 1.00 91.12 189 GLU A CA 1
ATOM 1470 C C . GLU A 1 189 ? 5.998 -9.599 -1.445 1.00 91.12 189 GLU A C 1
ATOM 1472 O O . GLU A 1 189 ? 6.615 -9.703 -2.512 1.00 91.12 189 GLU A O 1
ATOM 1477 N N . ILE A 1 190 ? 5.520 -8.422 -1.027 1.00 93.75 190 ILE A N 1
ATOM 1478 C CA . ILE A 1 190 ? 5.740 -7.156 -1.738 1.00 93.75 190 ILE A CA 1
ATOM 1479 C C . ILE A 1 190 ? 7.203 -6.730 -1.632 1.00 93.75 190 ILE A C 1
ATOM 1481 O O . ILE A 1 190 ? 7.795 -6.347 -2.649 1.00 93.75 190 ILE A O 1
ATOM 1485 N N . ASP A 1 191 ? 7.798 -6.849 -0.449 1.00 91.94 191 ASP A N 1
ATOM 1486 C CA . ASP A 1 191 ? 9.208 -6.554 -0.204 1.00 91.94 191 ASP A CA 1
ATOM 1487 C C . ASP A 1 191 ? 10.132 -7.451 -1.033 1.00 91.94 191 ASP A C 1
ATOM 1489 O O . ASP A 1 191 ? 11.067 -6.972 -1.689 1.00 91.94 191 ASP A O 1
ATOM 1493 N N . GLU A 1 192 ? 9.851 -8.753 -1.077 1.00 94.00 192 GLU A N 1
ATOM 1494 C CA . GLU A 1 192 ? 10.596 -9.703 -1.900 1.00 94.00 192 GLU A CA 1
ATOM 1495 C C . GLU A 1 192 ? 10.502 -9.364 -3.393 1.00 94.00 192 GLU A C 1
ATOM 1497 O O . GLU A 1 192 ? 11.527 -9.324 -4.092 1.00 94.00 192 GLU A O 1
ATOM 1502 N N . LEU A 1 193 ? 9.293 -9.063 -3.886 1.00 94.31 193 LEU A N 1
ATOM 1503 C CA . LEU A 1 193 ? 9.071 -8.636 -5.270 1.00 94.31 193 LEU A CA 1
ATOM 1504 C C . LEU A 1 193 ? 9.825 -7.342 -5.587 1.00 94.31 193 LEU A C 1
ATOM 1506 O O . LEU A 1 193 ? 10.481 -7.248 -6.630 1.00 94.31 193 LEU A O 1
ATOM 1510 N N . TYR A 1 194 ? 9.781 -6.359 -4.688 1.00 96.31 194 TYR A N 1
ATOM 1511 C CA . TYR A 1 194 ? 10.504 -5.103 -4.844 1.00 96.31 194 TYR A CA 1
ATOM 1512 C C . TYR A 1 194 ? 12.015 -5.334 -4.933 1.00 96.31 194 TYR A C 1
ATOM 1514 O O . TYR A 1 194 ? 12.668 -4.832 -5.854 1.00 96.31 194 TYR A O 1
ATOM 1522 N N . GLN A 1 195 ? 12.581 -6.141 -4.032 1.00 95.94 195 GLN A N 1
ATOM 1523 C CA . GLN A 1 195 ? 14.005 -6.466 -4.051 1.00 95.94 195 GLN A CA 1
ATOM 1524 C C . GLN A 1 195 ? 14.416 -7.235 -5.312 1.00 95.94 195 GLN A C 1
ATOM 1526 O O . GLN A 1 195 ? 15.504 -7.001 -5.849 1.00 95.94 195 GLN A O 1
ATOM 1531 N N . GLN A 1 196 ? 13.571 -8.147 -5.801 1.00 95.50 196 GLN A N 1
ATOM 1532 C CA . GLN A 1 196 ? 13.807 -8.851 -7.060 1.00 95.50 196 GLN A CA 1
ATOM 1533 C C . GLN A 1 196 ? 13.872 -7.865 -8.231 1.00 95.50 196 GLN A C 1
ATOM 1535 O O . GLN A 1 196 ? 14.859 -7.866 -8.971 1.00 95.50 196 GLN A O 1
ATOM 1540 N N . ILE A 1 197 ? 12.870 -6.988 -8.354 1.00 95.69 197 ILE A N 1
ATOM 1541 C CA . ILE A 1 197 ? 12.822 -5.946 -9.387 1.00 95.69 197 ILE A CA 1
ATOM 1542 C C . ILE A 1 197 ? 14.053 -5.042 -9.287 1.00 95.69 197 ILE A C 1
ATOM 1544 O O . ILE A 1 197 ? 14.678 -4.741 -10.302 1.00 95.69 197 ILE A O 1
ATOM 1548 N N . PHE A 1 198 ? 14.433 -4.629 -8.076 1.00 96.50 198 PHE A N 1
ATOM 1549 C CA . PHE A 1 198 ? 15.606 -3.788 -7.852 1.00 96.50 198 PHE A CA 1
ATOM 1550 C C . PHE A 1 198 ? 16.882 -4.439 -8.396 1.00 96.50 198 PHE A C 1
ATOM 1552 O O . PHE A 1 198 ? 17.587 -3.824 -9.197 1.00 96.50 198 PHE A O 1
ATOM 1559 N N . ARG A 1 199 ? 17.164 -5.688 -8.000 1.00 96.62 199 ARG A N 1
ATOM 1560 C CA . ARG A 1 199 ? 18.369 -6.415 -8.437 1.00 96.62 199 ARG A CA 1
ATOM 1561 C C . ARG A 1 199 ? 18.410 -6.575 -9.953 1.00 96.62 199 ARG A C 1
ATOM 1563 O O . ARG A 1 199 ? 19.439 -6.317 -10.568 1.00 96.62 199 ARG A O 1
ATOM 1570 N N . GLU A 1 200 ? 17.288 -6.949 -10.554 1.00 95.62 200 GLU A N 1
ATOM 1571 C CA . GLU A 1 200 ? 17.185 -7.133 -12.000 1.00 95.62 200 GLU A CA 1
ATOM 1572 C C . GLU A 1 200 ? 17.403 -5.822 -12.770 1.00 95.62 200 GLU A C 1
ATOM 1574 O O . GLU A 1 200 ? 18.167 -5.780 -13.734 1.00 95.62 200 GLU A O 1
ATOM 1579 N N . LEU A 1 201 ? 16.776 -4.726 -12.332 1.00 95.62 201 LEU A N 1
ATOM 1580 C CA . LEU A 1 201 ? 16.941 -3.420 -12.970 1.00 95.62 201 LEU A CA 1
ATOM 1581 C C . LEU A 1 201 ? 18.378 -2.908 -12.854 1.00 95.62 201 LEU A C 1
ATOM 1583 O O . LEU A 1 201 ? 18.878 -2.324 -13.813 1.00 95.62 201 LEU A O 1
ATOM 1587 N N . VAL A 1 202 ? 19.060 -3.155 -11.731 1.00 96.25 202 VAL A N 1
ATOM 1588 C CA . VAL A 1 202 ? 20.487 -2.832 -11.581 1.00 96.25 202 VAL A CA 1
ATOM 1589 C C . VAL A 1 202 ? 21.336 -3.605 -12.590 1.00 96.25 202 VAL A C 1
ATOM 1591 O O . VAL A 1 202 ? 22.212 -3.003 -13.207 1.00 96.25 202 VAL A O 1
ATOM 1594 N N . THR A 1 203 ? 21.057 -4.889 -12.833 1.00 96.00 203 THR A N 1
ATOM 1595 C CA . THR A 1 203 ? 21.762 -5.663 -13.868 1.00 96.00 203 THR A CA 1
ATOM 1596 C C . THR A 1 203 ? 21.615 -5.023 -15.251 1.00 96.00 203 THR A C 1
ATOM 1598 O O . THR A 1 203 ? 22.622 -4.793 -15.915 1.00 96.00 203 THR A O 1
ATOM 1601 N N . PHE A 1 204 ? 20.407 -4.607 -15.648 1.00 95.19 204 PHE A N 1
ATOM 1602 C CA . PHE A 1 204 ? 20.216 -3.886 -16.916 1.00 95.19 204 PHE A CA 1
ATOM 1603 C C . PHE A 1 204 ? 21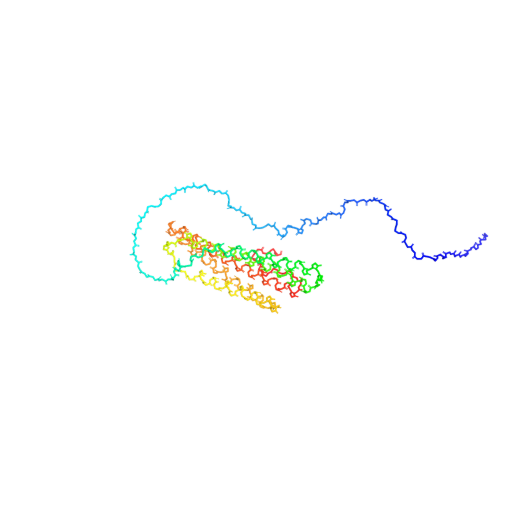.014 -2.575 -16.993 1.00 95.19 204 PHE A C 1
ATOM 1605 O O . PHE A 1 204 ? 21.524 -2.225 -18.056 1.00 95.19 204 PHE A O 1
ATOM 1612 N N . MET A 1 205 ? 21.128 -1.839 -15.881 1.00 96.00 205 MET A N 1
ATOM 1613 C CA . MET A 1 205 ? 21.928 -0.607 -15.827 1.00 96.00 205 MET A CA 1
ATOM 1614 C C . MET A 1 205 ? 23.432 -0.876 -15.972 1.00 96.00 205 MET A C 1
ATOM 1616 O O . MET A 1 205 ? 24.141 -0.041 -16.534 1.00 96.00 205 MET A O 1
ATOM 1620 N N . LEU A 1 206 ? 23.914 -2.005 -15.443 1.00 96.19 206 LEU A N 1
ATOM 1621 C CA . LEU A 1 206 ? 25.315 -2.423 -15.543 1.00 96.19 206 LEU A CA 1
ATOM 1622 C C . LEU A 1 206 ? 25.671 -2.910 -16.953 1.00 96.19 206 LEU A C 1
ATOM 1624 O O . LEU A 1 206 ? 26.788 -2.672 -17.407 1.00 96.19 206 LEU A O 1
ATOM 1628 N N . GLU A 1 207 ? 24.737 -3.570 -1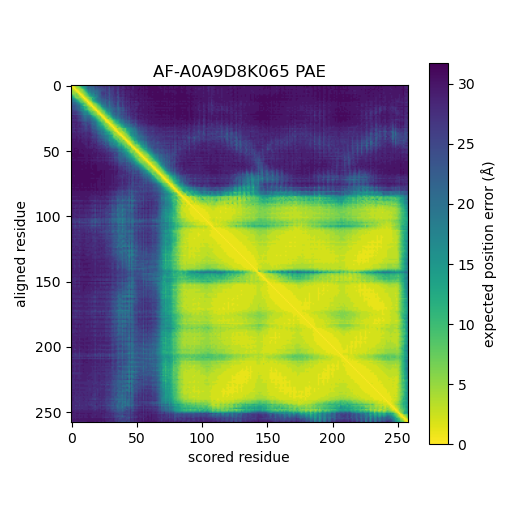7.639 1.00 95.88 207 GLU A N 1
ATOM 1629 C CA . GLU A 1 207 ? 24.931 -4.084 -19.000 1.00 95.88 207 GLU A CA 1
ATOM 1630 C C . GLU A 1 207 ? 24.917 -2.977 -20.067 1.00 95.88 207 GLU A C 1
ATOM 1632 O O . GLU A 1 207 ? 25.755 -2.984 -20.970 1.00 95.88 207 GLU A O 1
ATOM 1637 N N . ASP A 1 208 ? 23.993 -2.014 -19.970 1.00 93.94 208 ASP A N 1
ATOM 1638 C CA . ASP A 1 208 ? 23.875 -0.905 -20.923 1.00 93.94 208 ASP A CA 1
ATOM 1639 C C . ASP A 1 208 ? 23.598 0.433 -20.209 1.00 93.94 208 ASP A C 1
ATOM 1641 O O . ASP A 1 208 ? 22.486 0.670 -19.725 1.00 93.94 208 ASP A O 1
ATOM 1645 N N . PRO A 1 209 ? 24.545 1.394 -20.222 1.00 94.12 209 PRO A N 1
ATOM 1646 C CA . PRO A 1 209 ? 24.326 2.732 -19.671 1.00 94.12 209 PRO A CA 1
ATOM 1647 C C . PRO A 1 209 ? 23.129 3.483 -20.279 1.00 94.12 209 PRO A C 1
ATOM 1649 O O . PRO A 1 209 ? 22.570 4.379 -19.643 1.00 94.12 209 PRO A O 1
ATOM 1652 N N . ARG A 1 210 ? 22.688 3.133 -21.497 1.00 92.19 210 ARG A N 1
ATOM 1653 C CA . ARG A 1 210 ? 21.492 3.721 -22.131 1.00 92.19 210 ARG A CA 1
ATOM 1654 C C . ARG A 1 210 ? 20.187 3.189 -21.529 1.00 92.19 210 ARG A C 1
ATOM 1656 O O . ARG A 1 210 ? 19.125 3.775 -21.749 1.00 92.19 210 ARG A O 1
ATOM 1663 N N . ALA A 1 211 ? 20.227 2.095 -20.768 1.00 92.81 211 ALA A N 1
ATOM 1664 C CA . ALA A 1 211 ? 19.075 1.555 -20.050 1.00 92.81 211 ALA A CA 1
ATOM 1665 C C . ALA A 1 211 ? 18.763 2.319 -18.754 1.00 92.81 211 ALA A C 1
ATOM 1667 O O . ALA A 1 211 ? 17.630 2.249 -18.275 1.00 92.81 211 ALA A O 1
ATOM 1668 N N . VAL A 1 212 ? 19.719 3.088 -18.215 1.00 94.81 212 VAL A N 1
ATOM 1669 C CA . VAL A 1 212 ? 19.640 3.707 -16.879 1.00 94.81 212 VAL A CA 1
ATOM 1670 C C . VAL A 1 212 ? 18.359 4.506 -16.667 1.00 94.81 212 VAL A C 1
ATOM 1672 O O . VAL A 1 212 ? 17.650 4.277 -15.690 1.00 94.81 212 VAL A O 1
ATOM 1675 N N . SER A 1 213 ? 18.001 5.406 -17.584 1.00 93.31 213 SER A N 1
ATOM 1676 C CA . SER A 1 213 ? 16.800 6.235 -17.419 1.00 93.31 213 SER A CA 1
ATOM 1677 C C . SER A 1 213 ? 15.510 5.408 -17.377 1.00 93.31 213 SER A C 1
ATOM 1679 O O . SER A 1 213 ? 14.660 5.644 -16.519 1.00 93.31 213 SER A O 1
ATOM 1681 N N . ARG A 1 214 ? 15.379 4.402 -18.251 1.00 92.94 214 ARG A N 1
ATOM 1682 C CA . ARG A 1 214 ? 14.203 3.516 -18.305 1.00 92.94 214 ARG A CA 1
ATOM 1683 C C . ARG A 1 214 ? 14.124 2.612 -17.078 1.00 92.94 214 ARG A C 1
ATOM 1685 O O . ARG A 1 214 ? 13.050 2.461 -16.502 1.00 92.94 214 ARG A O 1
ATOM 1692 N N . ALA A 1 215 ? 15.259 2.072 -16.645 1.00 95.19 215 ALA A N 1
ATOM 1693 C CA . ALA A 1 215 ? 15.350 1.264 -15.438 1.00 95.19 215 ALA A CA 1
ATOM 1694 C C . ALA A 1 215 ? 14.987 2.083 -14.187 1.00 95.19 215 ALA A C 1
ATOM 1696 O O . ALA A 1 215 ? 14.210 1.620 -13.358 1.00 95.19 215 ALA A O 1
ATOM 1697 N N . LEU A 1 216 ? 15.446 3.336 -14.084 1.00 95.31 216 LEU A N 1
ATOM 1698 C CA . LEU A 1 216 ? 15.081 4.227 -12.978 1.00 95.31 216 LEU A CA 1
ATOM 1699 C C . LEU A 1 216 ? 13.582 4.538 -12.947 1.00 95.31 216 LEU A C 1
ATOM 1701 O O . LEU A 1 216 ? 12.992 4.574 -11.871 1.00 95.31 216 LEU A O 1
ATOM 1705 N N . TYR A 1 217 ? 12.941 4.733 -14.102 1.00 94.56 217 TYR A N 1
ATOM 1706 C CA . TYR A 1 217 ? 11.489 4.906 -14.154 1.00 94.56 217 TYR A CA 1
ATOM 1707 C C . TYR A 1 217 ? 10.746 3.685 -13.608 1.00 94.56 217 TYR A C 1
ATOM 1709 O O . TYR A 1 217 ? 9.890 3.839 -12.737 1.00 94.56 217 TYR A O 1
ATOM 1717 N N . LEU A 1 218 ? 11.109 2.479 -14.047 1.00 95.19 218 LEU A N 1
ATOM 1718 C CA . LEU A 1 218 ? 10.511 1.248 -13.525 1.00 95.19 218 LEU A CA 1
ATOM 1719 C C . LEU A 1 218 ? 10.773 1.072 -12.025 1.00 95.19 218 LEU A C 1
ATOM 1721 O O . LEU A 1 218 ? 9.860 0.697 -11.291 1.00 95.19 218 LEU A O 1
ATOM 1725 N N . LEU A 1 219 ? 11.971 1.424 -11.555 1.00 96.00 219 LEU A N 1
ATOM 1726 C CA . LEU A 1 219 ? 12.302 1.377 -10.137 1.00 96.00 219 LEU A CA 1
ATOM 1727 C C . LEU A 1 219 ? 11.453 2.359 -9.320 1.00 96.00 219 LEU A C 1
ATOM 1729 O O . LEU A 1 219 ? 10.949 1.999 -8.262 1.00 96.00 219 LEU A O 1
ATOM 1733 N N . PHE A 1 220 ? 11.224 3.578 -9.818 1.00 95.94 220 PHE A N 1
ATOM 1734 C CA . PHE A 1 220 ? 10.316 4.518 -9.162 1.00 95.94 220 PHE A CA 1
ATOM 1735 C C . PHE A 1 220 ? 8.875 4.007 -9.134 1.00 95.94 220 PHE A C 1
ATOM 1737 O O . PHE A 1 220 ? 8.174 4.258 -8.155 1.00 95.94 220 PHE A O 1
ATOM 1744 N N . ALA A 1 221 ? 8.414 3.307 -10.173 1.00 96.25 221 ALA A N 1
ATOM 1745 C CA . ALA A 1 221 ? 7.091 2.690 -10.157 1.00 96.25 221 ALA A CA 1
ATOM 1746 C C . ALA A 1 221 ? 7.000 1.595 -9.082 1.00 96.25 221 ALA A C 1
ATOM 1748 O O . ALA A 1 221 ? 6.086 1.643 -8.265 1.00 96.25 221 ALA A O 1
ATOM 1749 N N . ALA A 1 222 ? 7.976 0.681 -9.036 1.00 96.88 222 ALA A N 1
ATOM 1750 C CA . ALA A 1 222 ? 8.047 -0.379 -8.030 1.00 96.88 222 ALA A CA 1
ATOM 1751 C C . ALA A 1 222 ? 8.138 0.187 -6.603 1.00 96.88 222 ALA A C 1
ATOM 1753 O O . ALA A 1 222 ? 7.393 -0.231 -5.728 1.00 96.88 222 ALA A O 1
ATOM 1754 N N . HIS A 1 223 ? 8.962 1.214 -6.385 1.00 96.50 223 HIS A N 1
ATOM 1755 C CA . HIS A 1 223 ? 9.054 1.875 -5.085 1.00 96.50 223 HIS A CA 1
ATOM 1756 C C . HIS A 1 223 ? 7.721 2.502 -4.663 1.00 96.50 223 HIS A C 1
ATOM 1758 O O . HIS A 1 223 ? 7.304 2.354 -3.527 1.00 96.50 223 HIS A O 1
ATOM 1764 N N . ASN A 1 224 ? 6.999 3.178 -5.564 1.00 97.12 224 ASN A N 1
ATOM 1765 C CA . ASN A 1 224 ? 5.683 3.714 -5.200 1.00 97.12 224 ASN A CA 1
ATOM 1766 C C . ASN A 1 224 ? 4.660 2.610 -4.877 1.00 97.12 224 ASN A C 1
ATOM 1768 O O . ASN A 1 224 ? 3.745 2.883 -4.109 1.00 97.12 224 ASN A O 1
ATOM 1772 N N . LEU A 1 225 ? 4.793 1.406 -5.444 1.00 97.44 225 LEU A N 1
ATOM 1773 C CA . LEU A 1 225 ? 3.962 0.257 -5.072 1.00 97.44 225 LEU A CA 1
ATOM 1774 C C . LEU A 1 225 ? 4.317 -0.275 -3.680 1.00 97.44 225 LEU A C 1
ATOM 1776 O O . LEU A 1 225 ? 3.408 -0.487 -2.887 1.00 97.44 225 LEU A O 1
ATOM 1780 N N . GLU A 1 226 ? 5.602 -0.396 -3.343 1.00 96.25 226 GLU A N 1
ATOM 1781 C CA . GLU A 1 226 ? 6.038 -0.779 -1.987 1.00 96.25 226 GLU A CA 1
ATOM 1782 C C . GLU A 1 226 ? 5.503 0.217 -0.948 1.00 96.25 226 GLU A C 1
ATOM 1784 O O . GLU A 1 226 ? 4.807 -0.164 -0.01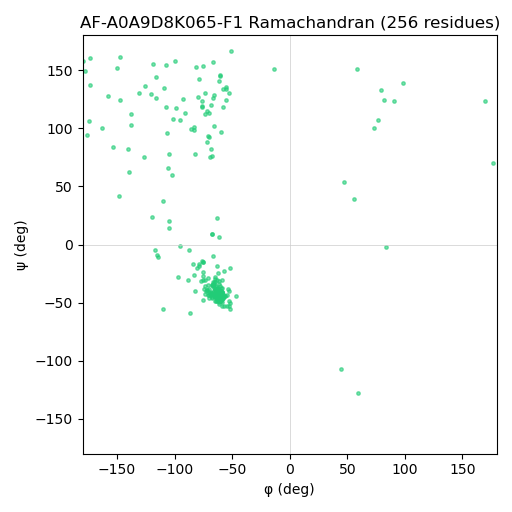3 1.00 96.25 226 GLU A O 1
ATOM 1789 N N . ARG A 1 227 ? 5.613 1.522 -1.225 1.00 97.12 227 ARG A N 1
ATOM 1790 C CA . ARG A 1 227 ? 5.024 2.566 -0.374 1.00 97.12 227 ARG A CA 1
ATOM 1791 C C . ARG A 1 227 ? 3.502 2.521 -0.279 1.00 97.12 227 ARG A C 1
ATOM 1793 O O . ARG A 1 227 ? 2.946 3.165 0.607 1.00 97.12 227 ARG A O 1
ATOM 1800 N N . ILE A 1 228 ? 2.806 1.855 -1.198 1.00 97.25 228 ILE A N 1
ATOM 1801 C CA . ILE A 1 228 ? 1.365 1.597 -1.090 1.00 97.25 228 ILE A CA 1
ATOM 1802 C C . ILE A 1 228 ? 1.111 0.369 -0.201 1.00 97.25 228 ILE A C 1
ATOM 1804 O O . ILE A 1 228 ? 0.189 0.430 0.613 1.00 97.25 228 ILE A O 1
ATOM 1808 N N . GLY A 1 229 ? 1.927 -0.686 -0.323 1.00 95.62 229 GLY A N 1
ATOM 1809 C CA . GLY A 1 229 ? 1.937 -1.860 0.564 1.00 95.62 229 GLY A CA 1
ATOM 1810 C C . GLY A 1 229 ? 2.105 -1.470 2.033 1.00 95.62 229 GLY A C 1
ATOM 1811 O O . GLY A 1 229 ? 1.189 -1.697 2.823 1.00 95.62 229 GLY A O 1
ATOM 1812 N N . ASP A 1 230 ? 3.142 -0.684 2.342 1.00 94.94 230 ASP A N 1
ATOM 1813 C CA . ASP A 1 230 ? 3.388 -0.086 3.667 1.00 94.94 230 ASP A CA 1
ATOM 1814 C C . ASP A 1 230 ? 2.133 0.568 4.264 1.00 94.94 230 ASP A C 1
ATOM 1816 O O . ASP A 1 230 ? 1.800 0.453 5.444 1.00 94.94 230 ASP A O 1
ATOM 1820 N N . ARG A 1 231 ? 1.407 1.325 3.432 1.00 96.75 231 ARG A N 1
ATOM 1821 C CA . ARG A 1 231 ? 0.211 2.050 3.877 1.00 96.75 231 ARG A CA 1
ATOM 1822 C C . ARG A 1 231 ? -0.939 1.094 4.156 1.00 96.75 231 ARG A C 1
ATOM 1824 O O . ARG A 1 231 ? -1.787 1.424 4.979 1.00 96.75 231 ARG A O 1
ATOM 1831 N N . ALA A 1 232 ? -1.004 -0.051 3.482 1.00 96.94 232 ALA A N 1
ATOM 1832 C CA . ALA A 1 232 ? -1.997 -1.077 3.770 1.00 96.94 232 ALA A CA 1
ATOM 1833 C C . ALA A 1 232 ? -1.702 -1.753 5.116 1.00 96.94 232 ALA A C 1
ATOM 1835 O O . ALA A 1 232 ? -2.636 -1.958 5.894 1.00 96.94 232 ALA A O 1
ATOM 1836 N N . VAL A 1 233 ? -0.427 -1.986 5.444 1.00 96.06 233 VAL A N 1
ATOM 1837 C CA . VAL A 1 233 ? -0.023 -2.470 6.774 1.00 96.06 233 VAL A CA 1
ATOM 1838 C C . VAL A 1 233 ? -0.368 -1.456 7.861 1.00 96.06 233 VAL A C 1
ATOM 1840 O O . VAL A 1 233 ? -1.007 -1.821 8.844 1.00 96.06 233 VAL A O 1
ATOM 1843 N N . ASN A 1 234 ? -0.093 -0.164 7.649 1.00 95.75 234 ASN A N 1
ATOM 1844 C CA . ASN A 1 234 ? -0.524 0.886 8.581 1.00 95.75 234 ASN A CA 1
ATOM 1845 C C . ASN A 1 234 ? -2.035 0.825 8.873 1.00 95.75 234 ASN A C 1
ATOM 1847 O O . ASN A 1 234 ? -2.464 1.044 10.006 1.00 95.75 234 ASN A O 1
ATOM 1851 N N . ILE A 1 235 ? -2.865 0.555 7.857 1.00 96.50 235 ILE A N 1
ATOM 1852 C CA . ILE A 1 235 ? -4.315 0.397 8.039 1.00 96.50 235 ILE A CA 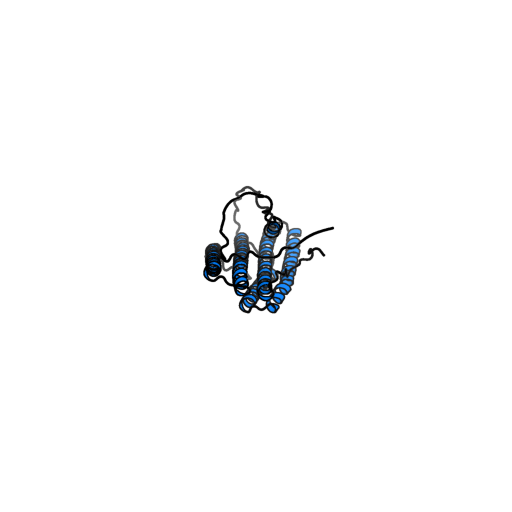1
ATOM 1853 C C . ILE A 1 235 ? -4.604 -0.835 8.903 1.00 96.50 235 ILE A C 1
ATOM 1855 O O . ILE A 1 235 ? -5.393 -0.723 9.841 1.00 96.50 235 ILE A O 1
ATOM 1859 N N . ALA A 1 236 ? -3.950 -1.968 8.642 1.00 96.19 236 ALA A N 1
ATOM 1860 C CA . ALA A 1 236 ? -4.080 -3.183 9.446 1.00 96.19 236 ALA A CA 1
ATOM 1861 C C . ALA A 1 236 ? -3.708 -2.949 10.924 1.00 96.19 236 ALA A C 1
ATOM 1863 O O . ALA A 1 236 ? -4.463 -3.326 11.822 1.00 96.19 236 ALA A O 1
ATOM 1864 N N . GLU A 1 237 ? -2.633 -2.209 11.200 1.00 95.31 237 GLU A N 1
ATOM 1865 C CA . GLU A 1 237 ? -2.262 -1.795 12.561 1.00 95.31 237 GLU A CA 1
ATOM 1866 C C . GLU A 1 237 ? -3.372 -0.976 13.239 1.00 95.31 237 GLU A C 1
ATOM 1868 O O . GLU A 1 237 ? -3.652 -1.150 14.430 1.00 95.31 237 GLU A O 1
ATOM 1873 N N . ARG A 1 238 ? -4.077 -0.109 12.490 1.00 95.56 238 ARG A N 1
ATOM 1874 C CA . ARG A 1 238 ? -5.242 0.621 13.028 1.00 95.56 238 ARG A CA 1
ATOM 1875 C C . ARG A 1 238 ? -6.402 -0.304 13.380 1.00 95.56 238 ARG A C 1
ATOM 1877 O O . ARG A 1 238 ? -7.118 0.003 14.334 1.00 95.56 238 ARG A O 1
ATOM 1884 N N . VAL A 1 239 ? -6.591 -1.410 12.660 1.00 95.25 239 VAL A N 1
ATOM 1885 C CA . VAL A 1 239 ? -7.609 -2.424 12.989 1.00 95.25 239 VAL A CA 1
ATOM 1886 C C . VAL A 1 239 ? -7.258 -3.143 14.291 1.00 95.25 239 VAL A C 1
ATOM 1888 O O . VAL A 1 239 ? -8.118 -3.310 15.156 1.00 95.25 239 VAL A O 1
ATOM 1891 N N . ILE A 1 240 ? -5.988 -3.487 14.492 1.00 93.56 240 ILE A N 1
ATOM 1892 C CA . ILE A 1 240 ? -5.526 -4.118 15.736 1.00 93.56 240 ILE A CA 1
ATOM 1893 C C . ILE A 1 240 ? -5.646 -3.157 16.915 1.00 93.56 240 ILE A C 1
ATOM 1895 O O . ILE A 1 240 ? -6.104 -3.544 17.989 1.00 93.56 240 ILE A O 1
ATOM 1899 N N . PHE A 1 241 ? -5.314 -1.881 16.728 1.00 92.06 241 PHE A N 1
ATOM 1900 C CA . PHE A 1 241 ? -5.540 -0.859 17.750 1.00 92.06 241 PHE A CA 1
ATOM 1901 C C . PHE A 1 241 ? -7.034 -0.694 18.082 1.00 92.06 241 PHE A C 1
ATOM 1903 O O . PHE A 1 241 ? -7.424 -0.545 19.248 1.00 92.06 241 PHE A O 1
ATOM 1910 N N . LEU A 1 242 ? -7.897 -0.746 17.065 1.00 92.00 242 LEU A N 1
ATOM 1911 C CA . LEU A 1 242 ? -9.344 -0.648 17.231 1.00 92.00 242 LEU A CA 1
ATOM 1912 C C . LEU A 1 242 ? -9.914 -1.776 18.101 1.00 92.00 242 LEU A C 1
ATOM 1914 O O . LEU A 1 242 ? -10.848 -1.530 18.865 1.00 92.00 242 LEU A O 1
ATOM 1918 N N . THR A 1 243 ? -9.365 -2.985 18.011 1.00 89.31 243 THR A N 1
ATOM 1919 C CA . THR A 1 243 ? -9.810 -4.141 18.799 1.00 89.31 243 THR A CA 1
ATOM 1920 C C . THR A 1 243 ? -9.111 -4.178 20.158 1.00 89.31 243 THR A C 1
ATOM 1922 O O . THR A 1 243 ? -9.775 -4.035 21.188 1.00 89.31 243 THR A O 1
ATOM 1925 N N . SER A 1 244 ? -7.780 -4.236 20.174 1.00 89.31 244 SER A N 1
ATOM 1926 C CA . SER A 1 244 ? -6.954 -4.426 21.378 1.00 89.31 244 SER A CA 1
ATOM 1927 C C . SER A 1 244 ? -6.826 -3.187 22.272 1.00 89.31 244 SER A C 1
ATOM 1929 O O . SER A 1 244 ? -6.702 -3.313 23.485 1.00 89.31 244 SER A O 1
ATOM 1931 N N . GLY A 1 245 ? -6.878 -1.984 21.692 1.00 87.94 245 GLY A N 1
ATOM 1932 C CA . GLY A 1 245 ? -6.613 -0.722 22.394 1.00 87.94 245 GLY A CA 1
ATOM 1933 C C . GLY A 1 245 ? -5.129 -0.368 22.504 1.00 87.94 245 GLY A C 1
ATOM 1934 O O . GLY A 1 245 ? -4.803 0.714 22.986 1.00 87.94 245 GLY A O 1
ATOM 1935 N N . GLU A 1 246 ? -4.245 -1.232 22.007 1.00 86.75 246 GLU A N 1
ATOM 1936 C CA . GLU A 1 246 ? -2.799 -1.039 22.001 1.00 86.75 246 GLU A CA 1
ATOM 1937 C C . GLU A 1 246 ? -2.312 -0.782 20.576 1.00 86.75 246 GLU A C 1
ATOM 1939 O O . GLU A 1 246 ? -2.715 -1.458 19.629 1.00 86.75 246 GLU A O 1
ATOM 1944 N N . MET A 1 247 ? -1.449 0.219 20.413 1.00 82.50 247 MET A N 1
ATOM 1945 C CA . MET A 1 247 ? -0.729 0.407 19.157 1.00 82.50 247 MET A CA 1
ATOM 1946 C C . MET A 1 247 ? 0.384 -0.636 19.096 1.00 82.50 247 MET A C 1
ATOM 1948 O O . MET A 1 247 ? 1.267 -0.634 19.952 1.00 82.50 247 MET A O 1
ATOM 1952 N N . LYS A 1 248 ? 0.325 -1.516 18.098 1.00 81.75 248 LYS A N 1
ATOM 1953 C CA . LYS A 1 248 ? 1.358 -2.514 17.817 1.00 81.75 248 LYS A CA 1
ATOM 1954 C C . LYS A 1 248 ? 1.877 -2.280 16.411 1.00 81.75 248 LYS A C 1
ATOM 1956 O O . LYS A 1 248 ? 1.074 -2.166 15.489 1.00 81.75 248 LYS A O 1
ATOM 1961 N N . GLU A 1 249 ? 3.194 -2.196 16.288 1.00 82.31 249 GLU A N 1
ATOM 1962 C CA . GLU A 1 249 ? 3.861 -2.231 14.990 1.00 82.31 249 GLU A CA 1
ATOM 1963 C C . GLU A 1 249 ? 3.860 -3.682 14.513 1.00 82.31 249 GLU A C 1
ATOM 1965 O O . GLU A 1 249 ? 4.287 -4.578 15.248 1.00 82.31 249 GLU A O 1
ATOM 1970 N N . LEU A 1 250 ? 3.312 -3.924 13.324 1.00 79.88 250 LEU A N 1
ATOM 1971 C CA . LEU A 1 250 ? 3.261 -5.266 12.738 1.00 79.88 250 LEU A CA 1
ATOM 1972 C C . LEU A 1 250 ? 4.508 -5.570 11.920 1.00 79.88 250 LEU A C 1
ATOM 1974 O O . LEU A 1 250 ? 4.965 -6.709 11.909 1.00 79.88 250 LEU A O 1
ATOM 1978 N N . ASN A 1 251 ? 5.100 -4.531 11.336 1.00 68.31 251 ASN A N 1
ATOM 1979 C CA . ASN A 1 251 ? 6.346 -4.624 10.597 1.00 68.31 251 ASN A CA 1
ATOM 1980 C C . ASN A 1 251 ? 7.488 -4.051 11.432 1.00 68.31 251 ASN A C 1
ATOM 1982 O O . ASN A 1 251 ? 7.972 -2.940 11.211 1.00 68.31 251 ASN A O 1
ATOM 1986 N N . ALA A 1 252 ? 7.956 -4.840 12.395 1.00 54.94 252 ALA A N 1
ATOM 1987 C CA . ALA A 1 252 ? 9.293 -4.651 12.928 1.00 54.94 252 ALA A CA 1
ATOM 1988 C C . ALA A 1 252 ? 10.272 -5.121 11.846 1.00 54.94 252 ALA A C 1
ATOM 1990 O O . ALA A 1 252 ? 10.635 -6.295 11.795 1.00 54.94 252 ALA A O 1
ATOM 1991 N N . GLY A 1 253 ? 10.668 -4.220 10.940 1.00 49.69 253 GLY A N 1
ATOM 1992 C CA . GLY A 1 253 ? 11.724 -4.518 9.973 1.00 49.69 253 GLY A CA 1
ATOM 1993 C C . GLY A 1 253 ? 12.974 -5.081 10.677 1.00 49.69 253 GLY A C 1
ATOM 1994 O O . GLY A 1 253 ? 13.115 -4.938 11.896 1.00 49.69 253 GLY A O 1
ATOM 1995 N N . PRO A 1 254 ? 13.942 -5.666 9.949 1.00 46.47 254 PRO A N 1
ATOM 1996 C CA . PRO A 1 254 ? 15.100 -6.376 10.521 1.00 46.47 254 PRO A CA 1
ATOM 1997 C C . PRO A 1 254 ? 16.041 -5.527 11.411 1.00 46.47 254 PRO A C 1
ATOM 1999 O O . PRO A 1 254 ? 17.089 -6.005 11.838 1.00 46.47 254 PRO A O 1
ATOM 2002 N N . PHE A 1 255 ? 15.681 -4.275 11.704 1.00 43.78 255 PHE A N 1
ATOM 2003 C CA . PHE A 1 255 ? 16.390 -3.317 12.548 1.00 43.78 255 PHE A CA 1
ATOM 2004 C C . PHE A 1 255 ? 15.586 -2.838 13.773 1.00 43.78 255 PHE A C 1
ATOM 2006 O O . PHE A 1 255 ? 15.874 -1.764 14.304 1.00 43.78 255 PHE A O 1
ATOM 2013 N N . ALA A 1 256 ? 14.601 -3.598 14.258 1.00 33.50 256 ALA A N 1
ATOM 2014 C CA . ALA A 1 256 ? 14.051 -3.342 15.590 1.00 33.50 256 ALA A CA 1
ATOM 2015 C C . ALA A 1 256 ? 15.129 -3.624 16.664 1.00 33.50 256 ALA A C 1
ATOM 2017 O O . ALA A 1 256 ? 15.756 -4.687 16.624 1.00 33.50 256 ALA A O 1
ATOM 2018 N N . PRO A 1 257 ? 15.406 -2.694 17.601 1.00 30.52 257 PRO A N 1
ATOM 2019 C CA . PRO A 1 257 ? 16.371 -2.949 18.662 1.00 30.52 257 PRO A CA 1
ATOM 2020 C C . PRO A 1 257 ? 15.828 -4.040 19.594 1.00 30.52 257 PRO A C 1
ATOM 2022 O O . PRO A 1 257 ? 14.704 -3.923 20.084 1.00 30.52 257 PRO A O 1
ATOM 2025 N N . MET A 1 258 ? 16.631 -5.090 19.804 1.00 34.69 258 MET A N 1
ATOM 2026 C CA . MET A 1 258 ? 16.423 -6.070 20.879 1.00 34.69 258 MET A CA 1
ATOM 2027 C C . MET A 1 258 ? 16.346 -5.402 22.252 1.00 34.69 258 MET A C 1
ATOM 2029 O O . MET A 1 258 ? 17.092 -4.417 22.469 1.00 34.69 258 MET A O 1
#

pLDDT: mean 72.67, std 27.77, range [28.28, 97.62]

Foldseek 3Di:
DDDDDDDDDDDDDDPDDDPDDDDDDDDDPPDDPPVVVVVPDDDDPDPPDDDDDDDDDDDDDDDDDDDDDPPPPPPPPPQLVVVLVVLVVVLVVLLVVLVVCCVPVVDDDLVNLLSVLVNLLSVLVSLLSVLVVLLVVLPVVCPPPDQPDPPDLLVVLLVLLVVLQVQLVVCSVVLPLVSLLVSLVSLVVLVVSLVVLVVVLVVSCVVDVVSVSNSVSVNSSSVSSNSSSVSSNVSSQSSCCSPVVDRDRSDPDPPDDD

Nearest PDB structures (foldseek):
  1t72-assembly1_A  TM=9.727E-01  e=6.717E-09  Aquifex aeolicus
  1sum-assembly1_B  TM=9.200E-01  e=4.843E-08  Thermotoga maritima
  1xwm-assembly1_A-2  TM=9.402E-01  e=5.082E-08  Geobacillus stearothermophilus
  4q25-assembly1_B  TM=9.497E-01  e=1.398E-07  Pseudomonas aeruginosa PAO1

Mean predicted aligned error: 15.82 Å

Sequence (258 aa):
MQVFNALSAGSDSDGRAVFGARSHRHAEDRRFDARVERALHDHHRHSQHAAGRARVRSHGHDDAHRRSQVRNDHRSGRHPCHVYPAQKQANGRLRDRCVKVIATQQPMATDLRTIVAAMNIVSDIERMADHAAGIAKVVVKMGGEPLLKPLIDIPRMADECRVMITRALDAYVARDADSAHDVAARDDEIDELYQQIFRELVTFMLEDPRAVSRALYLLFAAHNLERIGDRAVNIAERVIFLTSGEMKELNAGPFAPM

Radius of gyration: 30.16 Å; Cα contacts (8 Å, |Δi|>4): 177; chains: 1; bounding box: 48×47×131 Å

Solvent-accessible surface area (backbone atoms only — not comparable to full-atom values): 16013 Å² total; per-residue (Å²): 140,80,92,82,90,89,84,86,90,82,88,81,91,72,99,69,89,77,91,76,84,86,81,91,84,86,93,77,86,83,72,74,68,76,70,68,61,64,82,76,70,82,90,76,87,81,88,82,87,87,83,83,93,77,92,78,87,83,82,86,80,90,84,90,85,83,87,82,79,74,79,79,69,83,75,65,84,62,66,75,74,66,57,54,64,55,52,56,53,49,42,52,56,50,45,54,50,45,53,48,46,47,76,74,65,64,56,56,72,63,56,36,38,48,48,52,36,52,53,50,41,47,50,38,52,52,52,35,53,52,30,54,50,51,35,52,52,38,53,62,72,53,59,87,62,79,71,91,60,88,82,58,64,60,59,52,47,50,52,51,35,51,51,34,42,50,44,19,52,50,15,50,75,70,61,32,48,67,53,16,52,56,37,43,67,48,43,58,59,45,53,53,51,44,52,50,52,49,56,54,39,50,50,46,34,72,76,35,74,86,39,37,69,59,37,50,42,52,48,53,36,42,50,31,42,47,60,34,34,55,38,24,35,55,35,14,32,39,25,38,24,49,69,74,71,48,88,54,84,81,77,71,54,103,77,62,85,129